Protein AF-A0A482RLY5-F1 (afdb_monomer)

Foldseek 3Di:
DDPDPDDPPDPDDDAAAEDEPDPDDPPDDADCCAQDDPDPPPDRPRVRYDVNVVDDDPHYYDYDYNVVVVVVVVLVVVCVVVVVPDPPHDDDDDDDDPDDPPDDPVVCVVVVVDDDDDDDDDDDDLADDDDVPPPPPPDPDDDDDDDADAFADDPDVVPRPCVPRHVVSVVVVVVVVVVVNPDPVSVVHDPDPPPPDPPPDPDDDD

Solvent-accessible surface area (backbone atoms only — not comparable to full-atom values): 14126 Å² total; per-residue (Å²): 134,86,80,75,87,69,76,84,81,53,97,62,85,74,74,62,47,81,45,65,73,59,96,67,74,69,97,58,78,80,34,50,46,53,28,53,65,101,55,97,75,84,58,61,83,30,80,46,29,64,38,55,71,78,58,86,72,94,40,55,74,45,78,45,58,65,72,64,34,51,56,54,49,51,47,52,48,55,34,55,74,41,71,76,73,55,83,89,67,78,82,87,86,83,92,77,86,89,73,62,97,81,70,43,72,71,58,31,52,72,70,65,75,54,76,85,90,80,85,84,86,86,84,86,72,95,61,89,72,80,57,92,90,54,76,98,71,82,71,88,68,86,83,85,87,84,86,68,54,78,66,52,79,51,90,51,78,94,66,35,72,27,60,79,68,6,48,48,51,45,52,51,50,50,52,52,51,52,55,49,72,73,30,76,86,42,69,80,76,50,94,67,78,75,73,75,73,76,79,78,77,80,77,85,73,136

Radius of gyration: 27.08 Å; Cα contacts (8 Å, |Δi|>4): 139; chains: 1; bounding box: 62×64×67 Å

Secondary structure (DSSP, 8-state):
-------S--SSPP--EEE---S---SS--BSS-SS-S-TT---S-TTB--GGG---SS-EEE--HHHHHHHHHHHHHHHHTTTTSSS------------TT--HHHHHHTT-S-----------SS-PPPTTS-TTS--PPPPPP--------SSGGG---IIIIIHHHHHHHHHHHHHHTSHHHHTT-SS--------------

pLDDT: mean 78.62, std 18.05, range [26.09, 97.31]

Structure (mmCIF, N/CA/C/O backbone):
data_AF-A0A482RLY5-F1
#
_entry.id   AF-A0A482RLY5-F1
#
loop_
_atom_site.group_PDB
_atom_site.id
_atom_site.type_symbol
_atom_site.label_atom_id
_atom_site.label_alt_id
_atom_site.label_comp_id
_atom_site.label_asym_id
_atom_site.label_entity_id
_atom_site.label_seq_id
_atom_site.pdbx_PDB_ins_code
_atom_site.Cartn_x
_atom_site.Cartn_y
_atom_site.Cartn_z
_atom_site.occupancy
_atom_site.B_iso_or_equiv
_atom_site.auth_seq_id
_atom_site.auth_comp_id
_atom_site.auth_asym_id
_atom_site.auth_atom_id
_atom_site.pdbx_PDB_model_num
ATOM 1 N N . MET A 1 1 ? 29.728 -13.132 -3.552 1.00 30.91 1 MET A N 1
ATOM 2 C CA . MET A 1 1 ? 29.461 -12.568 -4.892 1.00 30.91 1 MET A CA 1
ATOM 3 C C . MET A 1 1 ? 29.057 -11.120 -4.701 1.00 30.91 1 MET A C 1
ATOM 5 O O . MET A 1 1 ? 28.006 -10.869 -4.131 1.00 30.91 1 MET A O 1
ATOM 9 N N . ASN A 1 2 ? 29.936 -10.186 -5.065 1.00 26.09 2 ASN A N 1
ATOM 10 C CA . ASN A 1 2 ? 29.657 -8.755 -4.981 1.00 26.09 2 ASN A CA 1
ATOM 11 C C . ASN A 1 2 ? 28.734 -8.385 -6.142 1.00 26.09 2 ASN A C 1
ATOM 13 O O . ASN A 1 2 ? 29.181 -8.331 -7.285 1.00 26.09 2 ASN A O 1
ATOM 17 N N . VAL A 1 3 ? 27.452 -8.164 -5.857 1.00 37.38 3 VAL A N 1
ATOM 18 C CA . VAL A 1 3 ? 26.569 -7.467 -6.793 1.00 37.38 3 VAL A CA 1
ATOM 19 C C . VAL A 1 3 ? 27.042 -6.018 -6.784 1.00 37.38 3 VAL A C 1
ATOM 21 O O . VAL A 1 3 ? 26.891 -5.319 -5.784 1.00 37.38 3 VAL A O 1
ATOM 24 N N . GLY A 1 4 ? 27.745 -5.624 -7.847 1.00 36.38 4 GLY A N 1
ATOM 25 C CA . GLY A 1 4 ? 28.324 -4.296 -7.982 1.00 36.38 4 GLY A CA 1
ATOM 26 C C . GLY A 1 4 ? 27.264 -3.222 -7.767 1.00 36.38 4 GLY A C 1
ATOM 27 O O . GLY A 1 4 ? 26.204 -3.251 -8.392 1.00 36.38 4 GLY A O 1
ATOM 28 N N . GLN A 1 5 ? 27.561 -2.272 -6.882 1.00 38.72 5 GLN A N 1
ATOM 29 C CA . GLN A 1 5 ? 26.874 -0.988 -6.846 1.00 38.72 5 GLN A CA 1
ATOM 30 C C . GLN A 1 5 ? 27.255 -0.230 -8.120 1.00 38.72 5 GLN A C 1
ATOM 32 O O . GLN A 1 5 ? 28.170 0.588 -8.126 1.00 38.72 5 GLN A O 1
ATOM 37 N N . ASN A 1 6 ? 26.600 -0.567 -9.227 1.00 42.28 6 ASN A N 1
ATOM 38 C CA . ASN A 1 6 ? 26.700 0.221 -10.439 1.00 42.28 6 ASN A CA 1
ATOM 39 C C . ASN A 1 6 ? 25.918 1.511 -10.201 1.00 42.28 6 ASN A C 1
ATOM 41 O O . ASN A 1 6 ? 24.718 1.482 -9.924 1.00 42.28 6 ASN A O 1
ATOM 45 N N . ASP A 1 7 ? 26.626 2.635 -10.276 1.00 44.75 7 ASP A N 1
ATOM 46 C CA . ASP A 1 7 ? 26.023 3.956 -10.346 1.00 44.75 7 ASP A CA 1
ATOM 47 C C . ASP A 1 7 ? 25.024 3.965 -11.514 1.00 44.75 7 ASP A C 1
ATOM 49 O O . ASP A 1 7 ? 25.395 3.768 -12.671 1.00 44.75 7 ASP A O 1
ATOM 53 N N . LEU A 1 8 ? 23.738 4.148 -11.206 1.00 59.28 8 LEU A N 1
ATOM 54 C CA . LEU A 1 8 ? 22.659 4.190 -12.200 1.00 59.28 8 LEU A CA 1
ATOM 55 C C . LEU A 1 8 ? 22.684 5.484 -13.034 1.00 59.28 8 LEU A C 1
ATOM 57 O O . LEU A 1 8 ? 21.813 5.693 -13.877 1.00 59.28 8 LEU A O 1
ATOM 61 N N . ARG A 1 9 ? 23.689 6.348 -12.840 1.00 59.34 9 ARG A N 1
ATOM 62 C CA . ARG A 1 9 ? 24.021 7.469 -13.729 1.00 59.34 9 ARG A CA 1
ATOM 63 C C . ARG A 1 9 ? 24.697 6.964 -15.010 1.00 59.34 9 ARG A C 1
ATOM 65 O O . ARG A 1 9 ? 25.848 7.285 -15.300 1.00 59.34 9 ARG A O 1
ATOM 72 N N . ALA A 1 10 ? 23.976 6.166 -15.791 1.00 60.41 10 ALA A N 1
ATOM 73 C CA . ALA A 1 10 ? 24.374 5.845 -17.156 1.00 60.41 10 ALA A CA 1
ATOM 74 C C . ALA A 1 10 ? 24.169 7.069 -18.070 1.00 60.41 10 ALA A C 1
ATOM 76 O O . ALA A 1 10 ? 23.347 7.943 -17.790 1.00 60.41 10 ALA A O 1
ATOM 77 N N . ARG A 1 11 ? 24.919 7.140 -19.178 1.00 59.22 11 ARG A N 1
ATOM 78 C CA . ARG A 1 11 ? 24.689 8.148 -20.235 1.00 59.22 11 ARG A CA 1
ATOM 79 C C . ARG A 1 11 ? 23.363 7.925 -20.971 1.00 59.22 11 ARG A C 1
ATOM 81 O O . ARG A 1 11 ? 22.850 8.859 -21.580 1.00 59.22 11 ARG A O 1
ATOM 88 N N . ASP A 1 12 ? 22.824 6.714 -20.870 1.00 69.38 12 ASP A N 1
ATOM 89 C CA . ASP A 1 12 ? 21.599 6.275 -21.522 1.00 69.38 12 ASP A CA 1
ATOM 90 C C . ASP A 1 12 ? 20.409 6.301 -20.555 1.00 69.38 12 ASP A C 1
ATOM 92 O O . ASP A 1 12 ? 20.552 6.128 -19.342 1.00 69.38 12 ASP A O 1
ATOM 96 N N . LEU A 1 13 ? 19.211 6.520 -21.100 1.00 70.94 13 LEU A N 1
ATOM 97 C CA . LEU A 1 13 ? 17.965 6.518 -20.334 1.00 70.94 13 LEU A CA 1
ATOM 98 C C . LEU A 1 13 ? 17.616 5.091 -19.884 1.00 70.94 13 LEU A C 1
ATOM 100 O O . LEU A 1 13 ? 17.487 4.183 -20.705 1.00 70.94 13 LEU A O 1
ATOM 104 N N . LEU A 1 14 ? 17.402 4.904 -18.580 1.00 78.88 14 LEU A N 1
ATOM 105 C CA . LEU A 1 14 ? 16.856 3.662 -18.027 1.00 78.88 14 LEU A CA 1
ATOM 106 C C . LEU A 1 14 ? 15.393 3.493 -18.461 1.00 78.88 14 LEU A C 1
ATOM 108 O O . LEU A 1 14 ? 14.547 4.319 -18.123 1.00 78.88 14 LEU A O 1
ATOM 112 N N . ALA A 1 15 ? 15.099 2.410 -19.186 1.00 78.50 15 ALA A N 1
ATOM 113 C CA . ALA A 1 15 ? 13.754 2.125 -19.689 1.00 78.50 15 ALA A CA 1
ATOM 114 C C . ALA A 1 15 ? 12.822 1.523 -18.623 1.00 78.50 15 ALA A C 1
ATOM 116 O O . ALA A 1 15 ? 11.632 1.819 -18.628 1.00 78.50 15 ALA A O 1
ATOM 117 N N . ALA A 1 16 ? 13.343 0.679 -17.725 1.00 81.38 16 ALA A N 1
ATOM 118 C CA . ALA A 1 16 ? 12.584 0.018 -16.663 1.00 81.38 16 ALA A CA 1
ATOM 119 C C . ALA A 1 16 ? 13.512 -0.581 -15.591 1.00 81.38 16 ALA A C 1
ATOM 121 O O . ALA A 1 16 ? 14.707 -0.765 -15.833 1.00 81.38 16 ALA A O 1
ATOM 122 N N . SER A 1 17 ? 12.953 -0.939 -14.430 1.00 83.81 17 SER A N 1
ATOM 123 C CA . SER A 1 17 ? 13.653 -1.700 -13.387 1.00 83.81 17 SER A CA 1
ATOM 124 C C . SER A 1 17 ? 12.867 -2.946 -12.981 1.00 83.81 17 SER A C 1
ATOM 126 O O . SER A 1 17 ? 11.662 -2.888 -12.731 1.00 83.81 17 SER A O 1
ATOM 128 N N . LEU A 1 18 ? 13.573 -4.074 -12.898 1.00 82.25 18 LEU A N 1
ATOM 129 C CA . LEU A 1 18 ? 13.050 -5.337 -12.396 1.00 82.25 18 LEU A CA 1
ATOM 130 C C . LEU A 1 18 ? 13.610 -5.595 -10.999 1.00 82.25 18 LEU A C 1
ATOM 132 O O . LEU A 1 18 ? 14.828 -5.661 -10.829 1.00 82.25 18 LEU A O 1
ATOM 136 N N . VAL A 1 19 ? 12.735 -5.769 -10.012 1.00 83.12 19 VAL A N 1
ATOM 137 C CA . VAL A 1 19 ? 13.140 -6.097 -8.644 1.00 83.12 19 VAL A CA 1
ATOM 138 C C . VAL A 1 19 ? 12.788 -7.545 -8.357 1.00 83.12 19 VAL A C 1
ATOM 140 O O . VAL A 1 19 ? 11.625 -7.938 -8.369 1.00 83.12 19 VAL A O 1
ATOM 143 N N . LEU A 1 20 ? 13.819 -8.345 -8.106 1.00 79.69 20 LEU A N 1
ATOM 144 C CA . LEU A 1 20 ? 13.665 -9.744 -7.742 1.00 79.69 20 LEU A CA 1
ATOM 145 C C . LEU A 1 20 ? 13.672 -9.853 -6.214 1.00 79.69 20 LEU A C 1
ATOM 147 O O . LEU A 1 20 ? 14.676 -9.481 -5.596 1.00 79.69 20 LEU A O 1
ATOM 151 N N . PRO A 1 21 ? 12.595 -10.358 -5.587 1.00 70.06 21 PRO A N 1
ATOM 152 C CA . PRO A 1 21 ? 12.579 -10.671 -4.169 1.00 70.06 21 PRO A CA 1
ATOM 153 C C . PRO A 1 21 ? 13.445 -11.916 -3.948 1.00 70.06 21 PRO A C 1
ATOM 155 O O . PRO A 1 21 ? 12.964 -13.041 -3.856 1.00 70.06 21 PRO A O 1
ATOM 158 N N . LEU A 1 22 ? 14.763 -11.729 -3.922 1.00 61.81 22 LEU A N 1
ATOM 159 C CA . LEU A 1 22 ? 15.680 -12.782 -3.512 1.00 61.81 22 LEU A CA 1
ATOM 160 C C . LEU A 1 22 ? 15.411 -13.108 -2.038 1.00 61.81 22 LEU A C 1
ATOM 162 O O . LEU A 1 22 ? 15.153 -12.216 -1.233 1.00 61.81 22 LEU A O 1
ATOM 166 N N . LEU A 1 23 ? 15.534 -14.386 -1.668 1.00 55.81 23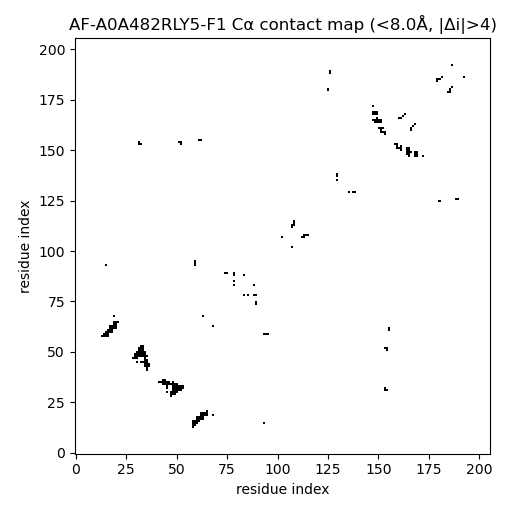 LEU A N 1
ATOM 167 C CA . LEU A 1 23 ? 15.364 -14.900 -0.294 1.00 55.81 23 LEU A CA 1
ATOM 168 C C . LEU A 1 23 ? 16.328 -14.278 0.742 1.00 55.81 23 LEU A C 1
ATOM 170 O O . LEU A 1 23 ? 16.294 -14.626 1.920 1.00 55.81 23 LEU A O 1
ATOM 174 N N . LEU A 1 24 ? 17.206 -13.375 0.313 1.00 55.62 24 LEU A N 1
ATOM 175 C CA . LEU A 1 24 ? 18.145 -12.652 1.149 1.00 55.62 24 LEU A CA 1
ATOM 176 C C . LEU A 1 24 ? 17.508 -11.325 1.558 1.00 55.62 24 LEU A C 1
ATOM 178 O O . LEU A 1 24 ? 17.500 -10.359 0.796 1.00 55.62 24 LEU A O 1
ATOM 182 N N . GLN A 1 25 ? 16.986 -11.276 2.783 1.00 64.69 25 GLN A N 1
ATOM 183 C CA . GLN A 1 25 ? 16.665 -10.001 3.414 1.00 64.69 25 GLN A CA 1
ATOM 184 C C . GLN A 1 25 ? 17.952 -9.166 3.528 1.00 64.69 25 GLN A C 1
ATOM 186 O O . GLN A 1 25 ? 19.016 -9.723 3.823 1.00 64.69 25 GLN A O 1
ATOM 191 N N . PRO A 1 26 ? 17.892 -7.845 3.285 1.00 66.38 26 PRO A N 1
ATOM 192 C CA . PRO A 1 26 ? 19.054 -6.989 3.467 1.00 66.38 26 PRO A CA 1
ATOM 193 C C . PRO A 1 26 ? 19.576 -7.120 4.905 1.00 66.38 26 PRO A C 1
ATOM 195 O O . PRO A 1 26 ? 18.804 -7.189 5.859 1.00 66.38 26 PRO A O 1
ATOM 198 N N . SER A 1 27 ? 20.902 -7.165 5.062 1.00 65.06 27 SER A N 1
ATOM 199 C CA . SER A 1 27 ? 21.566 -7.317 6.368 1.00 65.06 27 SER A CA 1
ATOM 200 C C . SER A 1 27 ? 21.321 -6.137 7.313 1.00 65.06 27 SER A C 1
ATOM 202 O O . SER A 1 27 ? 21.547 -6.240 8.516 1.00 65.06 27 SER A O 1
ATOM 204 N N . THR A 1 28 ? 20.853 -5.015 6.768 1.00 72.94 28 THR A N 1
ATOM 205 C CA . THR A 1 28 ? 20.384 -3.843 7.495 1.00 72.94 28 THR A CA 1
ATOM 206 C C . THR A 1 28 ? 18.893 -3.664 7.221 1.00 72.94 28 THR A C 1
ATOM 208 O O . THR A 1 28 ? 18.431 -3.872 6.098 1.00 72.94 28 THR A O 1
ATOM 211 N N . GLY A 1 29 ? 18.118 -3.311 8.251 1.00 80.81 29 GLY A N 1
ATOM 212 C CA . GLY A 1 29 ? 16.689 -3.040 8.088 1.00 80.81 29 GLY A CA 1
ATOM 213 C C . GLY A 1 29 ? 16.442 -2.011 6.979 1.00 80.81 29 GLY A C 1
ATOM 214 O O . GLY A 1 29 ? 17.212 -1.061 6.818 1.00 80.81 29 GLY A O 1
ATOM 215 N N . PHE A 1 30 ? 15.374 -2.208 6.209 1.00 87.38 30 PHE A N 1
ATOM 216 C CA . PHE A 1 30 ? 15.015 -1.365 5.073 1.00 87.38 30 PHE A CA 1
ATOM 217 C C . PHE A 1 30 ? 13.538 -0.987 5.145 1.00 87.38 30 PHE A C 1
ATOM 219 O O . PHE A 1 30 ? 12.682 -1.860 5.279 1.00 87.38 30 PHE A O 1
ATOM 226 N N . SER A 1 31 ? 13.245 0.305 5.004 1.00 90.12 31 SER A N 1
ATOM 227 C CA . SER A 1 31 ? 11.889 0.809 4.812 1.00 90.12 31 SER A CA 1
ATOM 228 C C . SER A 1 31 ? 11.850 1.734 3.595 1.00 90.12 31 SER A C 1
ATOM 230 O O . SER A 1 31 ? 12.612 2.703 3.562 1.00 90.12 31 SER A O 1
ATOM 232 N N . PRO A 1 32 ? 10.944 1.507 2.622 1.00 91.56 32 PRO A N 1
ATOM 233 C CA . PRO A 1 32 ? 10.762 2.432 1.508 1.00 91.56 32 PRO A CA 1
ATOM 234 C C . PRO A 1 32 ?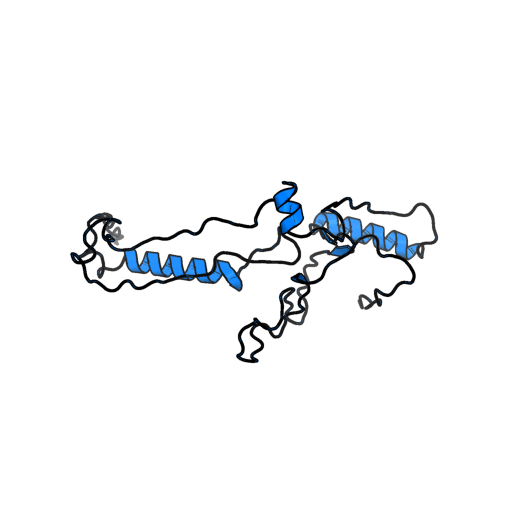 10.075 3.737 1.939 1.00 91.56 32 PRO A C 1
ATOM 236 O O . PRO A 1 32 ? 10.117 4.707 1.193 1.00 91.56 32 PRO A O 1
ATOM 239 N N . ASP A 1 33 ? 9.449 3.773 3.117 1.00 90.75 33 ASP A N 1
ATOM 240 C CA . ASP A 1 33 ? 8.783 4.965 3.651 1.00 90.75 33 ASP A CA 1
ATOM 241 C C . ASP A 1 33 ? 9.780 6.031 4.149 1.00 90.75 33 ASP A C 1
ATOM 243 O O . ASP A 1 33 ? 10.984 5.766 4.282 1.00 90.75 33 ASP A O 1
ATOM 247 N N . ALA A 1 34 ? 9.278 7.229 4.435 1.00 88.81 34 ALA A N 1
ATOM 248 C CA . ALA A 1 34 ? 10.042 8.340 4.988 1.00 88.81 34 ALA A CA 1
ATOM 249 C C . ALA A 1 34 ? 10.631 8.001 6.366 1.00 88.81 34 ALA A C 1
ATOM 251 O O . ALA A 1 34 ? 10.070 7.214 7.135 1.00 88.81 34 ALA A O 1
ATOM 252 N N . SER A 1 35 ? 11.781 8.604 6.689 1.00 85.00 35 SER A N 1
ATOM 253 C CA . SER A 1 35 ? 12.445 8.362 7.975 1.00 85.00 35 SER A CA 1
ATOM 254 C C . SER A 1 35 ? 11.781 9.073 9.154 1.00 85.00 35 SER A C 1
ATOM 256 O O . SER A 1 35 ? 11.809 8.586 10.285 1.00 85.00 35 SER A O 1
ATOM 258 N N . ASN A 1 36 ? 11.176 10.225 8.877 1.00 80.19 36 ASN A N 1
ATOM 259 C CA . ASN A 1 36 ? 10.534 11.075 9.865 1.00 80.19 36 ASN A CA 1
ATOM 260 C C . ASN A 1 36 ? 9.073 11.260 9.474 1.00 80.19 36 ASN A C 1
ATOM 262 O O . ASN A 1 36 ? 8.754 11.427 8.295 1.00 80.19 36 ASN A O 1
ATOM 266 N N . LEU A 1 37 ? 8.200 11.274 10.475 1.00 71.44 37 LEU A N 1
ATOM 267 C CA . LEU A 1 37 ? 6.849 11.779 10.302 1.00 71.44 37 LEU A CA 1
ATOM 268 C C . LEU A 1 37 ? 6.881 13.314 10.376 1.00 71.44 37 LEU A C 1
ATOM 270 O O . LEU A 1 37 ? 7.807 13.888 10.951 1.00 71.44 37 LEU A O 1
ATOM 274 N N . PRO A 1 38 ? 5.880 14.008 9.815 1.00 67.50 38 PRO A N 1
ATOM 275 C CA . PRO A 1 38 ? 5.701 15.442 10.011 1.00 67.50 38 PRO A CA 1
ATOM 276 C C . PRO A 1 38 ? 5.117 15.731 11.407 1.00 67.50 38 PRO A C 1
ATOM 278 O O . PRO A 1 38 ? 4.126 16.445 11.546 1.00 67.50 38 PRO A O 1
ATOM 281 N N . ASP A 1 39 ? 5.696 15.147 12.455 1.00 70.94 39 ASP A N 1
ATOM 282 C CA . ASP A 1 39 ? 5.456 15.536 13.834 1.00 70.94 39 ASP A CA 1
ATOM 283 C C . ASP A 1 39 ? 6.645 16.401 14.267 1.00 70.94 39 ASP A C 1
ATOM 285 O O . ASP A 1 39 ? 7.802 16.031 14.103 1.00 70.94 39 ASP A O 1
ATOM 289 N N . ASN A 1 40 ? 6.399 17.610 14.774 1.00 69.44 40 ASN A N 1
ATOM 290 C CA . ASN A 1 40 ? 7.450 18.590 15.105 1.00 69.44 40 ASN A CA 1
ATOM 291 C C . ASN A 1 40 ? 8.362 18.160 16.287 1.00 69.44 40 ASN A C 1
ATOM 293 O O . ASN A 1 40 ? 8.916 19.005 16.985 1.00 69.44 40 ASN A O 1
ATOM 297 N N . SER A 1 41 ? 8.482 16.858 16.553 1.00 77.94 41 SER A N 1
ATOM 298 C CA . SER A 1 41 ? 9.248 16.240 17.632 1.00 77.94 41 SER A CA 1
ATOM 299 C C . SER A 1 41 ? 10.741 16.114 17.316 1.00 77.94 41 SER A C 1
ATOM 301 O O . SER A 1 41 ? 11.540 15.925 18.231 1.00 77.94 41 SER A O 1
ATOM 303 N N . GLY A 1 42 ? 11.129 16.201 16.036 1.00 75.19 42 GLY A N 1
ATOM 304 C CA . GLY A 1 42 ? 12.511 15.990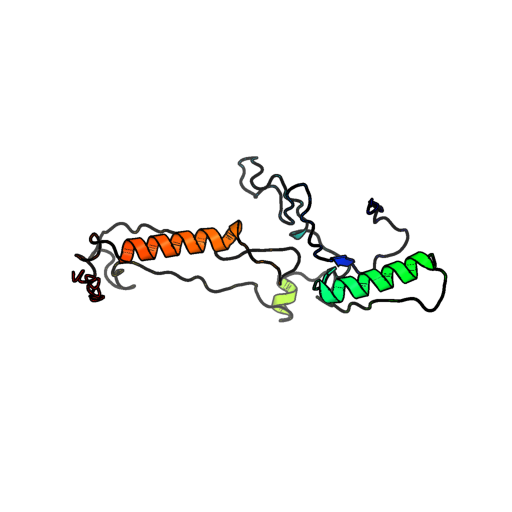 15.588 1.00 75.19 42 GLY A CA 1
ATOM 305 C C . GLY A 1 42 ? 13.008 14.547 15.752 1.00 75.19 42 GLY A C 1
ATOM 306 O O . GLY A 1 42 ? 14.188 14.284 15.520 1.00 75.19 42 GLY A O 1
ATOM 307 N N . ALA A 1 43 ? 12.135 13.615 16.151 1.00 82.00 43 ALA A N 1
ATOM 308 C CA . ALA A 1 43 ? 12.467 12.212 16.341 1.00 82.00 43 ALA A CA 1
ATOM 309 C C . ALA A 1 43 ? 12.360 11.430 15.023 1.00 82.00 43 ALA A C 1
ATOM 311 O O . ALA A 1 43 ? 11.389 11.551 14.276 1.00 82.00 43 ALA A O 1
ATOM 312 N N . ALA A 1 44 ? 13.344 10.567 14.765 1.00 84.94 44 ALA A N 1
ATOM 313 C CA . ALA A 1 44 ? 13.287 9.628 13.653 1.00 84.94 44 ALA A CA 1
ATOM 314 C C . ALA A 1 44 ? 12.480 8.385 14.045 1.00 84.94 44 ALA A C 1
ATOM 316 O O . ALA A 1 44 ? 13.039 7.400 14.526 1.00 84.94 44 ALA A O 1
ATOM 317 N N . TRP A 1 45 ? 11.162 8.432 13.836 1.00 87.31 45 TRP A N 1
ATOM 318 C CA . TRP A 1 45 ? 10.259 7.294 14.069 1.00 87.31 45 TRP A CA 1
ATOM 319 C C . TRP A 1 45 ? 10.587 6.080 13.194 1.00 87.31 45 TRP A C 1
ATOM 321 O O . TRP A 1 45 ? 10.317 4.944 13.582 1.00 87.31 45 TRP A O 1
ATOM 331 N N . ASN A 1 46 ? 11.202 6.311 12.034 1.00 90.06 46 ASN A N 1
ATOM 332 C CA . ASN A 1 46 ? 11.638 5.278 11.109 1.00 90.06 46 ASN A CA 1
ATOM 333 C C . ASN A 1 46 ? 13.109 5.499 10.701 1.00 90.06 46 ASN A C 1
ATOM 335 O O . ASN A 1 46 ? 13.401 5.935 9.590 1.00 90.06 46 ASN A O 1
ATOM 339 N N . PRO A 1 47 ? 14.091 5.174 11.556 1.00 89.19 47 PRO A N 1
ATOM 340 C CA . PRO A 1 47 ? 15.502 5.456 11.266 1.00 89.19 47 PRO A CA 1
ATOM 341 C C . PRO A 1 47 ? 16.034 4.709 10.026 1.00 89.19 47 PRO A C 1
ATOM 343 O O . PRO A 1 47 ? 17.038 5.105 9.435 1.00 89.19 47 PRO A O 1
ATOM 346 N N . VAL A 1 48 ? 15.358 3.637 9.600 1.00 90.88 48 VAL A N 1
ATOM 347 C CA . VAL A 1 48 ? 15.683 2.865 8.388 1.00 90.88 48 VAL A CA 1
ATOM 348 C C . VAL A 1 48 ? 14.894 3.306 7.149 1.00 90.88 48 VAL A C 1
ATOM 350 O O . VAL A 1 48 ? 15.028 2.686 6.091 1.00 90.88 48 VAL A O 1
ATOM 353 N N . GLY A 1 49 ? 14.101 4.376 7.257 1.00 90.50 49 GLY A N 1
ATOM 354 C CA . GLY A 1 49 ? 13.376 4.980 6.144 1.00 90.50 49 GLY A CA 1
ATOM 355 C C . GLY A 1 49 ? 14.310 5.480 5.043 1.00 90.50 49 GLY A C 1
ATOM 356 O O . GLY A 1 49 ? 15.468 5.833 5.296 1.00 90.50 49 GLY A O 1
ATOM 357 N N . ARG A 1 50 ? 13.821 5.454 3.806 1.00 89.62 50 ARG A N 1
ATOM 358 C CA . ARG A 1 50 ? 14.545 5.874 2.595 1.00 89.62 50 ARG A CA 1
ATOM 359 C C . ARG A 1 50 ? 13.740 6.818 1.711 1.00 89.62 50 ARG A C 1
ATOM 361 O O . ARG A 1 50 ? 14.277 7.268 0.706 1.00 89.62 50 ARG A O 1
ATOM 368 N N . ASP A 1 51 ? 12.490 7.094 2.079 1.00 91.06 51 ASP A N 1
ATOM 369 C CA . ASP A 1 51 ? 11.591 8.004 1.364 1.00 91.06 51 ASP A CA 1
ATOM 370 C C . ASP A 1 51 ? 11.448 7.682 -0.137 1.00 91.06 51 ASP A C 1
ATOM 372 O O . ASP A 1 51 ? 11.281 8.550 -0.981 1.00 91.06 51 ASP A O 1
ATOM 376 N N . LEU A 1 52 ? 11.521 6.399 -0.495 1.00 91.69 52 LEU A N 1
ATOM 377 C CA . LEU A 1 52 ? 11.377 5.940 -1.878 1.00 91.69 52 LEU A CA 1
ATOM 378 C C . LEU A 1 52 ? 9.929 6.038 -2.367 1.00 91.69 52 LEU A C 1
ATOM 380 O O . LEU A 1 52 ? 9.694 6.156 -3.565 1.00 91.69 52 LEU A O 1
ATOM 384 N N . LEU A 1 53 ? 8.952 5.999 -1.454 1.00 91.06 53 LEU A N 1
ATOM 385 C CA . LEU A 1 53 ? 7.530 6.110 -1.797 1.00 91.06 53 LEU A CA 1
ATOM 386 C C . LEU A 1 53 ? 7.119 7.517 -2.258 1.00 91.06 53 LEU A C 1
ATOM 388 O O . LEU A 1 53 ? 6.095 7.651 -2.925 1.00 91.06 53 LEU A O 1
ATOM 392 N N . SER A 1 54 ? 7.882 8.555 -1.905 1.00 89.00 54 SER A N 1
ATOM 393 C CA . SER A 1 54 ? 7.591 9.944 -2.287 1.00 89.00 54 SER A CA 1
ATOM 394 C C . SER A 1 54 ? 8.228 10.341 -3.626 1.00 89.00 54 SER A C 1
ATOM 396 O O . SER A 1 54 ? 7.893 11.382 -4.198 1.00 89.00 54 SER A O 1
ATOM 398 N N . ILE A 1 55 ? 9.135 9.510 -4.153 1.00 90.56 55 ILE A N 1
ATOM 399 C CA . ILE A 1 55 ? 9.883 9.796 -5.375 1.00 90.56 55 ILE A CA 1
ATOM 400 C C . ILE A 1 55 ? 9.011 9.542 -6.602 1.00 90.56 55 ILE A C 1
ATOM 402 O O . ILE A 1 55 ? 8.361 8.507 -6.751 1.00 90.56 55 ILE A O 1
ATOM 406 N N . ARG A 1 56 ? 9.068 10.479 -7.551 1.00 88.56 56 ARG A N 1
ATOM 407 C CA . ARG A 1 56 ? 8.491 10.294 -8.880 1.00 88.56 56 ARG A CA 1
ATOM 408 C C . ARG A 1 56 ? 9.478 9.589 -9.805 1.00 88.56 56 ARG A C 1
ATOM 410 O O . ARG A 1 56 ? 10.493 10.166 -10.196 1.00 88.56 56 ARG A O 1
ATOM 417 N N . TYR A 1 57 ? 9.136 8.376 -10.218 1.00 88.88 57 TYR A N 1
ATOM 418 C CA . TYR A 1 57 ? 9.906 7.603 -11.189 1.00 88.88 57 TYR A CA 1
ATOM 419 C C . TYR A 1 57 ? 9.402 7.857 -12.613 1.00 88.88 57 TYR A C 1
ATOM 421 O O . TYR A 1 57 ? 8.199 7.926 -12.848 1.00 88.88 57 TYR A O 1
ATOM 429 N N . ARG A 1 58 ? 10.331 7.991 -13.568 1.00 86.94 58 ARG A N 1
ATOM 430 C CA . ARG A 1 58 ? 10.035 8.159 -15.008 1.00 86.94 58 ARG A CA 1
ATOM 431 C C . ARG A 1 58 ? 10.113 6.850 -15.798 1.00 86.94 58 ARG A C 1
ATOM 433 O O . ARG A 1 58 ? 10.106 6.861 -17.022 1.00 86.94 58 ARG A O 1
ATOM 440 N N . PHE A 1 59 ? 10.228 5.735 -15.090 1.00 88.44 59 PHE A N 1
ATOM 441 C CA . PHE A 1 59 ? 10.296 4.392 -15.644 1.00 88.44 59 PHE A CA 1
ATOM 442 C C . PHE A 1 59 ? 9.489 3.445 -14.748 1.00 88.44 59 PHE A C 1
ATOM 444 O O . PHE A 1 59 ? 9.413 3.672 -13.535 1.00 88.44 59 PHE A O 1
ATOM 451 N N . PRO A 1 60 ? 8.880 2.390 -15.311 1.00 90.31 60 PRO A N 1
ATOM 452 C CA . PRO A 1 60 ? 8.176 1.395 -14.524 1.00 90.31 60 PRO A CA 1
ATOM 453 C C . PRO A 1 60 ? 9.150 0.566 -13.685 1.00 90.31 60 PRO A C 1
ATOM 455 O O . PRO A 1 60 ? 10.240 0.196 -14.132 1.00 90.31 60 PRO A O 1
ATOM 458 N N . MET A 1 61 ? 8.717 0.245 -12.470 1.00 90.19 61 MET A N 1
ATOM 459 C CA . MET A 1 61 ? 9.383 -0.703 -11.586 1.00 90.19 61 MET A CA 1
ATOM 460 C C . MET A 1 61 ? 8.428 -1.853 -11.309 1.00 90.19 61 MET A C 1
ATOM 462 O O . MET A 1 61 ? 7.292 -1.623 -10.892 1.00 90.19 61 MET A O 1
ATOM 466 N N . VAL A 1 62 ? 8.884 -3.081 -11.530 1.00 89.44 62 VAL A N 1
ATOM 467 C CA . VAL A 1 62 ? 8.049 -4.276 -11.382 1.00 89.44 62 VAL A CA 1
ATOM 468 C C . VAL A 1 62 ? 8.751 -5.276 -10.481 1.00 89.44 62 VAL A C 1
ATOM 470 O O . VAL A 1 62 ? 9.941 -5.543 -10.644 1.00 89.44 62 VAL A O 1
ATOM 473 N N . THR A 1 63 ? 7.995 -5.828 -9.536 1.00 88.25 63 THR A N 1
ATOM 474 C CA . THR A 1 63 ? 8.413 -7.007 -8.779 1.00 88.25 63 THR A CA 1
ATOM 475 C C . THR A 1 63 ? 7.946 -8.261 -9.505 1.00 88.25 63 THR A C 1
ATOM 477 O O . THR A 1 63 ? 6.833 -8.285 -10.034 1.00 88.25 63 THR A O 1
ATOM 480 N N . VAL A 1 64 ? 8.792 -9.285 -9.554 1.00 86.38 64 VAL A N 1
ATOM 481 C CA . VAL A 1 64 ? 8.471 -10.573 -10.184 1.00 86.38 64 VAL A CA 1
ATOM 482 C C . VAL A 1 64 ? 8.542 -11.677 -9.148 1.00 86.38 64 VAL A C 1
ATOM 484 O O . VAL A 1 64 ? 9.352 -11.625 -8.226 1.00 86.38 64 VAL A O 1
ATOM 487 N N . GLU A 1 65 ? 7.676 -12.671 -9.294 1.00 83.06 65 GLU A N 1
ATOM 488 C CA . GLU A 1 65 ? 7.686 -13.864 -8.456 1.00 83.06 65 GLU A CA 1
ATOM 489 C C . GLU A 1 65 ? 8.997 -14.651 -8.615 1.00 83.06 65 GLU A C 1
ATOM 491 O O . GLU A 1 65 ? 9.736 -14.506 -9.591 1.00 83.06 65 GLU A O 1
ATOM 496 N N . ALA A 1 66 ? 9.342 -15.450 -7.606 1.00 77.88 66 ALA A N 1
ATOM 497 C CA . ALA A 1 66 ? 10.669 -16.057 -7.509 1.00 77.88 66 ALA A CA 1
ATOM 498 C C . ALA A 1 66 ? 10.991 -17.025 -8.666 1.00 77.88 66 ALA A C 1
ATOM 500 O O . ALA A 1 66 ? 12.146 -17.127 -9.080 1.00 77.88 66 ALA A O 1
ATOM 501 N N . ASP A 1 67 ? 9.981 -17.715 -9.193 1.00 78.88 67 ASP A N 1
ATOM 502 C CA . ASP A 1 67 ? 10.098 -18.677 -10.289 1.00 78.88 67 ASP A CA 1
ATOM 503 C C . ASP A 1 67 ? 10.409 -17.991 -11.630 1.00 78.88 67 ASP A C 1
ATOM 505 O O . ASP A 1 67 ? 11.403 -18.319 -12.280 1.00 78.88 67 ASP A O 1
ATOM 509 N N . ALA A 1 68 ? 9.632 -16.973 -12.002 1.00 84.56 68 ALA A N 1
ATOM 510 C CA . ALA A 1 68 ? 9.879 -16.159 -13.188 1.00 84.56 68 ALA A CA 1
ATOM 511 C C . ALA A 1 68 ? 11.151 -15.306 -13.036 1.00 84.56 68 ALA A C 1
ATOM 513 O O . ALA A 1 68 ? 11.854 -15.038 -14.013 1.00 84.56 68 ALA A O 1
ATOM 514 N N . GLY A 1 69 ? 11.496 -14.924 -11.805 1.00 85.50 69 GLY A N 1
ATOM 515 C CA . GLY A 1 69 ? 12.711 -14.180 -11.499 1.00 85.50 69 GLY A CA 1
ATOM 516 C C . GLY A 1 69 ? 13.997 -14.923 -11.858 1.00 85.50 69 GLY A C 1
ATOM 517 O O . GLY A 1 69 ? 14.937 -14.304 -12.358 1.00 85.50 69 GLY A O 1
ATOM 518 N N . ALA A 1 70 ? 14.037 -16.243 -11.654 1.00 85.38 70 ALA A N 1
ATOM 519 C CA . ALA A 1 70 ? 15.204 -17.062 -11.978 1.00 85.38 70 ALA A CA 1
ATOM 520 C C . ALA A 1 70 ? 15.462 -17.143 -13.495 1.00 85.38 70 ALA A C 1
ATOM 522 O O . ALA A 1 70 ? 16.605 -16.984 -13.926 1.00 85.38 70 ALA A O 1
ATOM 523 N N . ASP A 1 71 ? 14.411 -17.326 -14.303 1.00 88.88 71 ASP A N 1
ATOM 524 C CA . ASP A 1 71 ? 14.515 -17.342 -15.772 1.00 88.88 71 ASP A CA 1
ATOM 525 C C . ASP A 1 71 ? 14.971 -15.978 -16.313 1.00 88.88 71 ASP A C 1
ATOM 527 O O . ASP A 1 71 ? 15.912 -15.896 -17.105 1.00 88.88 71 ASP A O 1
ATOM 531 N N . LEU A 1 72 ? 14.374 -14.886 -15.819 1.00 89.81 72 LEU A N 1
ATOM 532 C CA . LEU A 1 72 ? 14.756 -13.526 -16.212 1.00 89.81 72 LEU A CA 1
ATOM 533 C C . LEU A 1 72 ? 16.211 -13.211 -15.852 1.00 89.81 72 LEU A C 1
ATOM 535 O O . LEU A 1 72 ? 16.928 -12.604 -16.651 1.00 89.81 72 LEU A O 1
ATOM 539 N N . LEU A 1 73 ? 16.665 -13.653 -14.678 1.00 89.19 73 LEU A N 1
ATOM 540 C CA . LEU A 1 73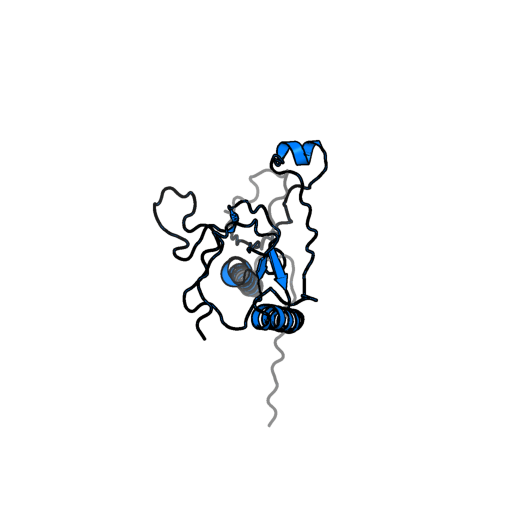 ? 18.049 -13.480 -14.255 1.00 89.19 73 LEU A CA 1
ATOM 541 C C . LEU A 1 73 ? 19.015 -14.305 -15.119 1.00 89.19 73 LEU A C 1
ATOM 543 O O . LEU A 1 73 ? 20.064 -13.789 -15.504 1.00 89.19 73 LEU A O 1
ATOM 547 N N . SER A 1 74 ? 18.656 -15.543 -15.480 1.00 89.69 74 SER A N 1
ATOM 548 C CA . SER A 1 74 ? 19.453 -16.381 -16.390 1.00 89.69 74 SER A CA 1
ATOM 549 C C . SER A 1 74 ? 19.652 -15.703 -17.747 1.00 89.69 74 SER A C 1
ATOM 551 O O . SER A 1 74 ? 20.783 -15.530 -18.199 1.00 89.69 74 SER A O 1
ATOM 553 N N . ARG A 1 75 ? 18.566 -15.211 -18.355 1.00 91.06 75 ARG A N 1
ATOM 554 C CA . ARG A 1 75 ? 18.608 -14.484 -19.637 1.00 91.06 75 ARG A CA 1
ATOM 555 C C . ARG A 1 75 ? 19.422 -13.192 -19.555 1.00 91.06 75 ARG A C 1
ATOM 557 O O . ARG A 1 75 ? 20.118 -12.826 -20.501 1.00 91.06 75 ARG A O 1
ATOM 564 N N . ALA A 1 76 ? 19.362 -12.492 -18.421 1.00 89.88 76 ALA A N 1
ATOM 565 C CA . ALA A 1 76 ? 20.188 -11.311 -18.187 1.00 89.88 76 ALA A CA 1
ATOM 566 C C . ALA A 1 76 ? 21.685 -11.665 -18.106 1.00 89.88 76 ALA A C 1
ATOM 568 O O . ALA A 1 76 ? 22.516 -10.930 -18.644 1.00 89.88 76 ALA A O 1
ATOM 569 N N . TYR A 1 77 ? 22.034 -12.801 -17.489 1.00 91.25 77 TYR A N 1
ATOM 570 C CA . TYR A 1 77 ? 23.410 -13.301 -17.468 1.00 91.25 77 TYR A CA 1
ATOM 571 C C . TYR A 1 77 ? 23.906 -13.732 -18.851 1.00 91.25 77 TYR A C 1
ATOM 573 O O . TYR A 1 77 ? 25.070 -13.489 -19.161 1.00 91.25 77 TYR A O 1
ATOM 581 N N . GLU A 1 78 ? 23.047 -14.299 -19.699 1.00 91.69 78 GLU A N 1
ATOM 582 C CA . GLU A 1 78 ? 23.388 -14.636 -21.090 1.00 91.69 78 GLU A CA 1
ATOM 583 C C . GLU A 1 78 ? 23.754 -13.380 -21.901 1.00 91.69 78 GLU A C 1
ATOM 585 O O . GLU A 1 78 ? 24.800 -13.347 -22.555 1.00 91.69 78 GLU A O 1
ATOM 590 N N . ASN A 1 79 ? 22.977 -12.298 -21.771 1.00 91.50 79 ASN A N 1
ATOM 591 C CA . ASN A 1 79 ? 23.321 -11.005 -22.376 1.00 91.50 79 ASN A CA 1
ATOM 592 C C . ASN A 1 79 ? 24.658 -10.451 -21.852 1.00 91.50 79 ASN A C 1
ATOM 594 O O . ASN A 1 79 ? 25.471 -9.936 -22.627 1.00 91.50 79 ASN A O 1
ATOM 598 N N . ALA A 1 80 ? 24.890 -10.554 -20.538 1.00 89.88 80 ALA A N 1
ATOM 599 C CA . ALA A 1 80 ? 26.115 -10.076 -19.904 1.00 89.88 80 ALA A CA 1
ATOM 600 C C . ALA A 1 80 ? 27.347 -10.891 -20.333 1.00 89.88 80 ALA A C 1
ATOM 602 O O . ALA A 1 80 ? 28.414 -10.315 -20.546 1.00 89.88 80 ALA A O 1
ATOM 603 N N . ALA A 1 81 ? 27.203 -12.208 -20.517 1.00 89.69 81 ALA A N 1
ATOM 604 C CA . ALA A 1 81 ? 28.256 -13.078 -21.040 1.00 89.69 81 ALA A CA 1
ATOM 605 C C . ALA A 1 81 ? 28.656 -12.692 -22.474 1.00 89.69 81 ALA A C 1
ATOM 607 O O . ALA A 1 81 ? 29.833 -12.749 -22.824 1.00 89.69 81 ALA A O 1
ATOM 608 N N . GLY A 1 82 ? 27.695 -12.224 -23.278 1.00 85.88 82 GLY A N 1
ATOM 609 C CA . GLY A 1 82 ? 27.928 -11.626 -24.595 1.00 85.88 82 GLY A CA 1
ATOM 610 C C . GLY A 1 82 ? 28.375 -10.157 -24.570 1.00 85.88 82 GLY A C 1
ATOM 611 O O . GLY A 1 82 ? 28.337 -9.506 -25.617 1.00 85.88 82 GLY A O 1
ATOM 612 N N . ALA A 1 83 ? 28.736 -9.614 -23.399 1.00 86.38 83 ALA A N 1
ATOM 613 C CA . ALA A 1 83 ? 29.129 -8.220 -23.170 1.00 86.38 83 ALA A CA 1
ATOM 614 C C . ALA A 1 83 ? 28.141 -7.173 -23.723 1.00 86.38 83 ALA A C 1
ATOM 616 O O . ALA A 1 83 ? 28.544 -6.052 -24.031 1.00 86.38 83 ALA A O 1
ATOM 617 N N . PHE A 1 84 ? 26.859 -7.532 -23.868 1.00 85.00 84 PHE A N 1
ATOM 618 C CA . PHE A 1 84 ? 25.828 -6.705 -24.511 1.00 85.00 84 PHE A CA 1
ATOM 619 C C . PHE A 1 84 ? 26.157 -6.292 -25.962 1.00 85.00 84 PHE A C 1
ATOM 621 O O . PHE A 1 84 ? 25.678 -5.268 -26.445 1.00 85.00 84 PHE A O 1
ATOM 628 N N . GLN A 1 85 ? 26.991 -7.072 -26.660 1.00 86.88 85 GLN A N 1
ATOM 629 C CA . GLN A 1 85 ? 27.425 -6.793 -28.038 1.00 86.88 85 GLN A CA 1
ATOM 630 C C . GLN A 1 85 ? 27.035 -7.893 -29.034 1.00 86.88 85 GLN A C 1
ATOM 632 O O . GLN A 1 85 ? 27.058 -7.661 -30.242 1.00 86.88 85 GLN A O 1
ATOM 637 N N . SER A 1 86 ? 26.664 -9.081 -28.550 1.00 83.19 86 SER A N 1
ATOM 638 C CA . SER A 1 86 ? 26.276 -10.217 -29.390 1.00 83.19 86 SER A CA 1
ATOM 639 C C . SER A 1 86 ? 24.760 -10.280 -29.581 1.00 83.19 86 SER A C 1
ATOM 641 O O . SER A 1 86 ? 24.016 -10.288 -28.603 1.00 83.19 86 SER A O 1
ATOM 643 N N . TYR A 1 87 ? 24.304 -10.350 -30.834 1.00 86.88 87 TYR A N 1
ATOM 644 C CA . TYR A 1 87 ? 22.894 -10.542 -31.186 1.00 86.88 87 TYR A CA 1
ATOM 645 C C . TYR A 1 87 ? 22.623 -11.997 -31.604 1.00 86.88 87 TYR A C 1
ATOM 647 O O . TYR A 1 87 ? 23.476 -12.598 -32.261 1.00 86.88 87 TYR A O 1
ATOM 655 N N . PRO A 1 88 ? 21.428 -12.552 -31.308 1.00 90.00 88 PRO A N 1
ATOM 656 C CA . PRO A 1 88 ? 20.268 -11.912 -30.671 1.00 90.00 88 PRO A CA 1
ATOM 657 C C . PRO A 1 88 ? 20.409 -11.762 -29.146 1.00 90.00 88 PRO A C 1
ATOM 659 O O . PRO A 1 88 ? 21.005 -12.608 -28.491 1.00 90.00 88 PRO A O 1
ATOM 662 N N . MET A 1 89 ? 19.819 -10.698 -28.592 1.00 90.69 89 MET A N 1
ATOM 663 C CA . MET A 1 89 ? 19.772 -10.442 -27.146 1.00 90.69 89 MET A CA 1
ATOM 664 C C . MET A 1 89 ? 18.375 -10.676 -26.575 1.00 90.69 89 MET A C 1
ATOM 666 O O . MET A 1 89 ? 17.364 -10.531 -27.268 1.00 90.69 89 MET A O 1
ATOM 670 N N . HIS A 1 90 ? 18.319 -10.959 -25.277 1.00 91.56 90 HIS A N 1
ATOM 671 C CA . HIS A 1 90 ? 17.078 -10.990 -24.516 1.00 91.56 90 HIS A CA 1
ATOM 672 C C . HIS A 1 90 ? 16.676 -9.578 -24.087 1.00 91.56 90 HIS A C 1
ATOM 674 O O . HIS A 1 90 ? 17.484 -8.829 -23.543 1.00 91.56 90 HIS A O 1
ATOM 680 N N . ALA A 1 91 ? 15.417 -9.214 -24.302 1.00 90.25 91 ALA A N 1
ATOM 681 C CA . ALA A 1 91 ? 14.872 -7.930 -23.886 1.00 90.25 91 ALA A CA 1
ATOM 682 C C . ALA A 1 91 ? 13.506 -8.127 -23.231 1.00 90.25 91 ALA A C 1
ATOM 684 O O . ALA A 1 91 ? 12.776 -9.064 -23.558 1.00 90.25 91 ALA A O 1
ATOM 685 N N . VAL A 1 92 ? 13.160 -7.220 -22.320 1.00 88.88 92 VAL A N 1
ATOM 686 C CA . VAL A 1 92 ? 11.846 -7.168 -21.678 1.00 88.88 92 VAL A CA 1
ATOM 687 C C . VAL A 1 92 ? 11.181 -5.860 -22.075 1.00 88.88 92 VAL A C 1
ATOM 689 O O . VAL A 1 92 ? 11.805 -4.802 -22.027 1.00 88.88 92 VAL A O 1
ATOM 692 N N . ASN A 1 93 ? 9.909 -5.936 -22.456 1.00 89.06 93 ASN A N 1
ATOM 693 C CA . ASN A 1 93 ? 9.078 -4.766 -22.700 1.00 89.06 93 ASN A CA 1
ATOM 6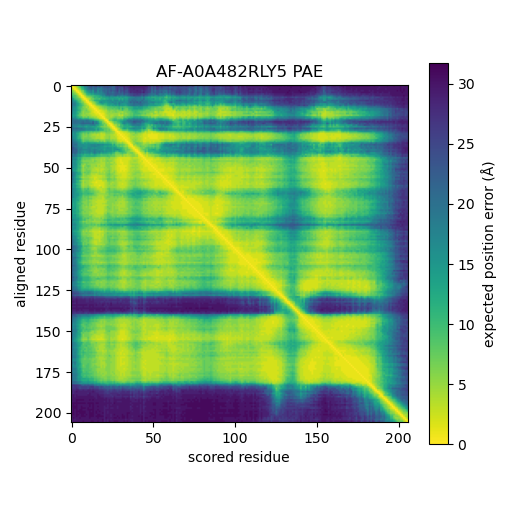94 C C . ASN A 1 93 ? 8.078 -4.611 -21.548 1.00 89.06 93 ASN A C 1
ATOM 696 O O . ASN A 1 93 ? 7.313 -5.535 -21.273 1.00 89.06 93 ASN A O 1
ATOM 700 N N . MET A 1 94 ? 8.086 -3.456 -20.880 1.00 88.38 94 MET A N 1
ATOM 701 C CA . MET A 1 94 ? 7.184 -3.143 -19.770 1.00 88.38 94 MET A CA 1
ATOM 702 C C . MET A 1 94 ? 6.297 -1.962 -20.153 1.00 88.38 94 MET A C 1
ATOM 704 O O . MET A 1 94 ? 6.776 -0.842 -20.310 1.00 88.38 94 MET A O 1
ATOM 708 N N . LEU A 1 95 ? 4.994 -2.208 -20.279 1.00 88.62 95 LEU A N 1
ATOM 709 C CA . LEU A 1 95 ? 4.018 -1.206 -20.701 1.00 88.62 95 LEU A CA 1
ATOM 710 C C . LEU A 1 95 ? 3.098 -0.849 -19.531 1.00 88.62 95 LEU A C 1
ATOM 712 O O . LEU A 1 95 ? 2.058 -1.470 -19.335 1.00 88.62 95 LEU A O 1
ATOM 716 N N . PHE A 1 96 ? 3.490 0.166 -18.758 1.00 88.56 96 PHE A N 1
ATOM 717 C CA . PHE A 1 96 ? 2.697 0.705 -17.648 1.00 88.56 96 PHE A CA 1
ATOM 718 C C . PHE A 1 96 ? 2.508 2.209 -17.834 1.00 88.56 96 PHE A C 1
ATOM 720 O O . PHE A 1 96 ? 3.348 3.010 -17.429 1.00 88.56 96 PHE A O 1
ATOM 727 N N . TYR A 1 97 ? 1.406 2.597 -18.473 1.00 89.50 97 TYR A N 1
ATOM 728 C CA . TYR A 1 97 ? 1.050 4.002 -18.648 1.00 89.50 97 TYR A CA 1
ATOM 729 C C . TYR A 1 97 ? 0.108 4.451 -17.529 1.00 89.50 97 TYR A C 1
ATOM 731 O O . TYR A 1 97 ? -1.002 3.941 -17.415 1.00 89.50 97 TYR A O 1
ATOM 739 N N . MET A 1 98 ? 0.554 5.417 -16.723 1.00 88.38 98 MET A N 1
ATOM 740 C CA . MET A 1 98 ? -0.201 5.968 -15.585 1.00 88.38 98 MET A CA 1
ATOM 741 C C . MET A 1 98 ? -0.563 7.451 -15.780 1.00 88.38 98 MET A C 1
ATOM 743 O O . MET A 1 98 ? -0.900 8.143 -14.824 1.00 88.38 98 MET A O 1
ATOM 747 N N . GLY A 1 99 ? -0.481 7.947 -17.017 1.00 88.38 99 GLY A N 1
ATOM 748 C CA . GLY A 1 99 ? -0.712 9.349 -17.356 1.00 88.38 99 GLY A CA 1
ATOM 749 C C . GLY A 1 99 ? 0.572 10.165 -17.561 1.00 88.38 99 GLY A C 1
ATOM 750 O O . GLY A 1 99 ? 1.681 9.637 -17.453 1.00 88.38 99 GLY A O 1
ATOM 751 N N . PRO A 1 100 ? 0.436 11.454 -17.920 1.00 90.00 100 PRO A N 1
ATOM 752 C CA . PRO A 1 100 ? 1.564 12.333 -18.209 1.00 90.00 100 PRO A CA 1
ATOM 753 C C . PRO A 1 100 ? 2.297 12.818 -16.951 1.00 90.00 100 PRO A C 1
ATOM 755 O O . PRO A 1 100 ? 1.762 12.837 -15.841 1.00 90.00 100 PRO A O 1
ATOM 758 N N . ASP A 1 101 ? 3.510 13.339 -17.150 1.00 86.38 101 ASP A N 1
ATOM 759 C CA . ASP A 1 101 ? 4.332 13.912 -16.078 1.00 86.38 101 ASP A CA 1
ATOM 760 C C . ASP A 1 101 ? 3.703 15.147 -15.398 1.00 86.38 101 ASP A C 1
ATOM 762 O O . ASP A 1 101 ? 4.086 15.534 -14.298 1.00 86.38 101 ASP A O 1
ATOM 766 N N . SER A 1 102 ? 2.709 15.788 -15.998 1.00 89.50 102 SER A N 1
ATOM 767 C CA . SER A 1 102 ? 1.999 16.920 -15.389 1.00 89.50 102 SER A CA 1
ATOM 768 C C . SER A 1 102 ? 0.740 16.518 -14.618 1.00 89.50 102 SER A C 1
ATOM 770 O O . SER A 1 102 ? 0.104 17.391 -14.031 1.00 89.50 102 SER A O 1
ATOM 772 N N . LEU A 1 103 ? 0.365 15.231 -14.612 1.00 91.06 103 LEU A N 1
ATOM 773 C CA . LEU A 1 103 ? -0.888 14.786 -14.005 1.00 91.06 103 LEU A CA 1
ATOM 774 C C . LEU A 1 103 ? -0.893 15.048 -12.494 1.00 91.06 103 LEU A C 1
ATOM 776 O O . LEU A 1 103 ? 0.027 14.654 -11.774 1.00 91.06 103 LEU A O 1
ATOM 780 N N . THR A 1 104 ? -1.955 15.695 -12.022 1.00 94.00 104 THR A N 1
ATOM 781 C CA . THR A 1 104 ? -2.225 15.946 -10.602 1.00 94.00 104 THR A CA 1
ATOM 782 C C . THR A 1 104 ? -3.518 15.251 -10.191 1.00 94.00 104 THR A C 1
ATOM 784 O O . THR A 1 104 ? -4.358 14.933 -11.030 1.00 94.00 104 THR A O 1
ATOM 787 N N . SER A 1 105 ? -3.729 15.052 -8.888 1.00 94.06 105 SER A N 1
ATOM 788 C CA . SER A 1 105 ? -4.985 14.479 -8.388 1.00 94.06 105 SER A CA 1
ATOM 789 C C . SER A 1 105 ? -6.209 15.313 -8.783 1.00 94.06 105 SER A C 1
ATOM 791 O O . SER A 1 105 ? -7.234 14.748 -9.145 1.00 94.06 105 SER A O 1
ATOM 793 N N . SER A 1 106 ? -6.106 16.646 -8.777 1.00 95.81 106 SER A N 1
ATOM 794 C CA . SER A 1 106 ? -7.213 17.540 -9.143 1.00 95.81 106 SER A CA 1
ATOM 795 C C . SER A 1 106 ? -7.622 17.419 -10.611 1.00 95.81 106 SER A C 1
ATOM 797 O O . SER A 1 106 ? -8.812 17.321 -10.907 1.00 95.81 106 SER A O 1
ATOM 799 N N . THR A 1 107 ? -6.649 17.397 -11.524 1.00 95.81 107 THR A N 1
ATOM 800 C CA . THR A 1 107 ? -6.897 17.246 -12.968 1.00 95.81 107 THR A CA 1
ATOM 801 C C . THR A 1 107 ? -7.449 15.858 -13.268 1.00 95.81 107 THR A C 1
ATOM 803 O O . THR A 1 107 ? -8.503 15.721 -13.877 1.00 95.81 107 THR A O 1
ATOM 806 N N . CYS A 1 108 ? -6.817 14.833 -12.705 1.00 95.75 108 CYS A N 1
ATOM 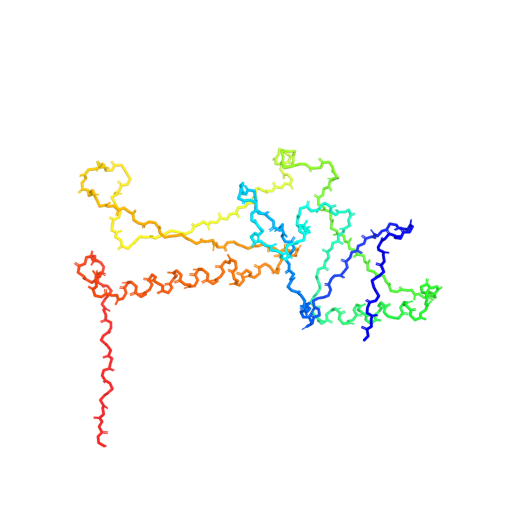807 C CA . CYS A 1 108 ? -7.202 13.443 -12.878 1.00 95.75 108 CYS A CA 1
ATOM 808 C C . CYS A 1 108 ? -8.630 13.116 -12.397 1.00 95.75 108 CYS A C 1
ATOM 810 O O . CYS A 1 108 ? -9.372 12.416 -13.089 1.00 95.75 108 CYS A O 1
ATOM 812 N N . LEU A 1 109 ? -9.037 13.649 -11.236 1.00 96.12 109 LEU A N 1
ATOM 813 C CA . LEU A 1 109 ? -10.396 13.485 -10.705 1.00 96.12 109 LEU A CA 1
ATOM 814 C C . LEU A 1 109 ? -11.436 14.253 -11.530 1.00 96.12 109 LEU A C 1
ATOM 816 O O . LEU A 1 109 ? -12.545 13.758 -11.711 1.00 96.12 109 LEU A O 1
ATOM 820 N N . THR A 1 110 ? -11.080 15.435 -12.043 1.00 96.31 110 THR A N 1
ATOM 821 C CA . THR A 1 110 ? -11.965 16.233 -12.911 1.00 96.31 110 THR A CA 1
ATOM 822 C C . THR A 1 110 ? -12.233 15.505 -14.227 1.00 96.31 110 THR A C 1
ATOM 824 O O . THR A 1 110 ? -13.381 15.385 -14.648 1.00 96.31 110 THR A O 1
ATOM 827 N N . ASP A 1 111 ? -11.183 14.936 -14.821 1.00 94.81 111 ASP A N 1
ATOM 828 C CA . ASP A 1 111 ? -11.249 14.205 -16.088 1.00 94.81 111 ASP A CA 1
ATOM 829 C C . ASP A 1 111 ? -11.731 12.750 -15.920 1.00 94.81 111 ASP A C 1
ATOM 831 O O . ASP A 1 111 ? -11.788 11.997 -16.891 1.00 94.81 111 ASP A O 1
ATOM 835 N N . SER A 1 112 ? -12.075 12.330 -14.695 1.00 93.25 112 SER A N 1
ATOM 836 C CA . SER A 1 112 ? -12.507 10.960 -14.362 1.00 93.25 112 SER A CA 1
ATOM 837 C C . SER A 1 112 ? -11.515 9.863 -14.792 1.00 93.25 112 SER A C 1
ATOM 839 O O . SER A 1 112 ? -11.910 8.736 -15.086 1.00 93.25 112 SER A O 1
ATOM 841 N N . SER A 1 113 ? -10.218 10.181 -14.820 1.00 91.88 113 SER A N 1
ATOM 842 C CA . SER A 1 113 ? -9.143 9.256 -15.218 1.00 91.88 113 SER A CA 1
ATOM 843 C C . SER A 1 113 ? -8.508 8.503 -14.040 1.00 91.88 113 SER A C 1
ATOM 845 O O . SER A 1 113 ? -7.699 7.600 -14.246 1.00 91.88 113 SER A O 1
ATOM 847 N N . CYS A 1 114 ? -8.903 8.819 -12.803 1.00 94.00 114 CYS A N 1
ATOM 848 C CA . CYS A 1 114 ? -8.567 8.057 -11.600 1.00 94.00 114 CYS A CA 1
ATOM 849 C C . CYS A 1 114 ? -9.695 8.086 -10.572 1.00 94.00 114 CYS A C 1
ATOM 851 O O . CYS A 1 114 ? -10.676 8.820 -10.692 1.00 94.00 114 CYS A O 1
ATOM 853 N N . LEU A 1 115 ? -9.514 7.278 -9.529 1.00 94.69 115 LEU A N 1
ATOM 854 C CA . LEU A 1 115 ? -10.408 7.171 -8.388 1.00 94.69 115 LEU A CA 1
ATOM 855 C C . LEU A 1 115 ? -9.694 7.647 -7.116 1.00 94.69 115 LEU A C 1
ATOM 857 O O . LEU A 1 115 ? -8.477 7.467 -6.995 1.00 94.69 115 LEU A O 1
ATOM 861 N N . PRO A 1 116 ? -10.425 8.228 -6.150 1.00 94.12 116 PRO A N 1
ATOM 862 C CA . PRO A 1 116 ? -9.858 8.516 -4.842 1.00 94.12 116 PRO A CA 1
ATOM 863 C C . PRO A 1 116 ? -9.413 7.213 -4.168 1.00 94.12 116 PRO A C 1
ATOM 865 O O . PRO A 1 116 ? -10.153 6.228 -4.140 1.00 94.12 116 PRO A O 1
ATOM 868 N N . LEU A 1 117 ? -8.206 7.219 -3.601 1.00 92.88 117 LEU A N 1
ATOM 869 C CA . LEU A 1 117 ? -7.740 6.122 -2.759 1.00 92.88 117 LEU A CA 1
ATOM 870 C C . LEU A 1 117 ? -8.544 6.120 -1.458 1.00 92.88 117 LEU A C 1
ATOM 872 O O . LEU A 1 117 ? -8.645 7.142 -0.781 1.00 92.88 117 LEU A O 1
ATOM 876 N N . GLY A 1 118 ? -9.108 4.971 -1.105 1.00 91.81 118 GLY A N 1
ATOM 877 C CA . GLY A 1 118 ? -9.931 4.825 0.085 1.00 91.81 118 GLY A CA 1
ATOM 878 C C . GLY A 1 118 ? -10.203 3.365 0.421 1.00 91.81 118 GLY A C 1
ATOM 879 O O . GLY A 1 118 ? -9.756 2.450 -0.268 1.00 91.81 118 GLY A O 1
ATOM 880 N N . GLY A 1 119 ? -10.948 3.164 1.499 1.00 90.19 119 GLY A N 1
ATOM 881 C CA . GLY A 1 119 ? -11.333 1.853 2.000 1.00 90.19 119 GLY A CA 1
ATOM 882 C C . GLY A 1 119 ? -12.476 1.971 2.999 1.00 90.19 119 GLY A C 1
ATOM 883 O O . GLY A 1 119 ? -13.067 3.039 3.156 1.00 90.19 119 GLY A O 1
ATOM 884 N N . GLN A 1 120 ? -12.789 0.866 3.670 1.00 93.88 120 GLN A N 1
ATOM 885 C CA . GLN A 1 120 ? -13.808 0.826 4.714 1.00 93.88 120 GLN A CA 1
ATOM 886 C C . GLN A 1 120 ? -13.147 0.625 6.073 1.00 93.88 120 GLN A C 1
ATOM 888 O O . GLN A 1 120 ? -12.338 -0.285 6.247 1.00 93.88 120 GLN A O 1
ATOM 893 N N . SER A 1 121 ? -13.517 1.457 7.042 1.00 94.62 121 SER A N 1
ATOM 894 C CA . SER A 1 121 ? -13.185 1.232 8.447 1.00 94.62 121 SER A CA 1
ATOM 895 C C . SER A 1 121 ? -14.282 0.398 9.106 1.00 94.62 121 SER A C 1
ATOM 897 O O . SER A 1 121 ? -15.463 0.551 8.794 1.00 94.62 121 SER A O 1
ATOM 899 N N . VAL A 1 122 ? -13.900 -0.464 10.046 1.00 93.44 122 VAL A N 1
ATOM 900 C CA . VAL A 1 122 ? -14.838 -1.271 10.835 1.00 93.44 122 VAL A CA 1
ATOM 901 C C . VAL A 1 122 ? -14.801 -0.790 12.280 1.00 93.44 122 VAL A C 1
ATOM 903 O O . VAL A 1 122 ? -13.732 -0.520 12.821 1.00 93.44 122 VAL A O 1
ATOM 906 N N . TRP A 1 123 ? -15.969 -0.678 12.907 1.00 92.06 123 TRP A N 1
ATOM 907 C CA . TRP A 1 123 ? -16.101 -0.297 14.310 1.00 92.06 123 TRP A CA 1
ATOM 908 C C . TRP A 1 123 ? -17.141 -1.179 15.001 1.00 92.06 123 TRP A C 1
ATOM 910 O O . TRP A 1 123 ? -18.066 -1.690 14.370 1.00 92.06 123 TRP A O 1
ATOM 920 N N . SER A 1 124 ? -16.972 -1.375 16.306 1.00 89.12 124 SER A N 1
ATOM 921 C CA . SER A 1 124 ? -17.883 -2.153 17.146 1.00 89.12 124 SER A CA 1
ATOM 922 C C . SER A 1 124 ? -17.913 -1.572 18.558 1.00 89.12 124 SER A C 1
ATOM 924 O O . SER A 1 124 ? -17.004 -0.844 18.960 1.00 89.12 124 SER A O 1
ATOM 926 N N . SER A 1 125 ? -18.966 -1.882 19.313 1.00 86.44 125 SER A N 1
ATOM 927 C CA . SER A 1 125 ? -19.093 -1.515 20.720 1.00 86.44 125 SER A CA 1
ATOM 928 C C . SER A 1 125 ? -19.566 -2.711 21.530 1.00 86.44 125 SER A C 1
ATOM 930 O O . SER A 1 125 ? -20.436 -3.466 21.106 1.00 86.44 125 SER A O 1
ATOM 932 N N . VAL A 1 126 ? -18.995 -2.853 22.720 1.00 80.44 126 VAL A N 1
ATOM 933 C CA . VAL A 1 126 ? -19.346 -3.896 23.686 1.00 80.44 126 VAL A CA 1
ATOM 934 C C . VAL A 1 126 ? -20.687 -3.604 24.380 1.00 80.44 126 VAL A C 1
ATOM 936 O O . VAL A 1 126 ? -21.346 -4.513 24.870 1.00 80.44 126 VAL A O 1
ATOM 939 N N . GLY A 1 127 ? -21.127 -2.343 24.400 1.00 73.94 127 GLY A N 1
ATOM 940 C CA . GLY A 1 127 ? -22.384 -1.923 25.017 1.00 73.94 127 GLY A CA 1
ATOM 941 C C . GLY A 1 127 ? -23.385 -1.375 24.005 1.00 73.94 127 GLY A C 1
ATOM 942 O O . GLY A 1 127 ? -23.062 -1.068 22.858 1.00 73.94 127 GLY A O 1
ATOM 943 N N . ARG A 1 128 ? -24.633 -1.190 24.445 1.00 70.19 128 ARG A N 1
ATOM 944 C CA . ARG A 1 128 ? -25.621 -0.460 23.646 1.00 70.19 128 ARG A CA 1
ATOM 945 C C . ARG A 1 128 ? -25.264 1.020 23.648 1.00 70.19 128 ARG A C 1
ATOM 947 O O . ARG A 1 128 ? -25.408 1.694 24.664 1.00 70.19 128 ARG A O 1
ATOM 954 N N . LEU A 1 129 ? -24.838 1.526 22.498 1.00 70.69 129 LEU A N 1
ATOM 955 C CA . LEU A 1 129 ? -24.728 2.962 22.288 1.00 70.69 129 LEU A CA 1
ATOM 956 C C . LEU A 1 129 ? -26.135 3.571 22.243 1.00 70.69 129 LEU A C 1
ATOM 958 O O . LEU A 1 129 ? -27.063 2.987 21.672 1.00 70.69 129 LEU A O 1
ATOM 962 N N . ALA A 1 130 ? -26.303 4.743 22.857 1.00 62.28 130 ALA A N 1
ATOM 963 C CA . ALA A 1 130 ? -27.538 5.502 22.732 1.00 62.28 130 ALA A CA 1
ATOM 964 C C . ALA A 1 130 ? -27.791 5.809 21.246 1.00 62.28 130 ALA A C 1
ATOM 966 O O . ALA A 1 130 ? -26.882 6.195 20.510 1.00 62.28 130 ALA A O 1
ATOM 967 N N . ARG A 1 131 ? -29.027 5.588 20.789 1.00 56.09 131 ARG A N 1
ATOM 968 C CA . ARG A 1 131 ? -29.416 5.757 19.385 1.00 56.09 131 ARG A CA 1
ATOM 969 C C . ARG A 1 131 ? -29.161 7.201 18.945 1.00 56.09 131 ARG A C 1
ATOM 971 O O . ARG A 1 131 ? -29.596 8.129 19.626 1.00 56.09 131 ARG A O 1
ATOM 978 N N . ALA A 1 132 ? -28.521 7.385 17.791 1.00 51.56 132 ALA A N 1
ATOM 979 C CA . ALA A 1 132 ? -28.385 8.698 17.167 1.00 51.56 132 ALA A CA 1
ATOM 980 C C . ALA A 1 132 ? -29.781 9.334 16.991 1.00 51.56 132 ALA A C 1
ATOM 982 O O . ALA A 1 132 ? -30.653 8.745 16.350 1.00 51.56 132 ALA A O 1
ATOM 983 N N . GLY A 1 133 ? -30.003 10.489 17.630 1.00 55.34 133 GLY A N 1
ATOM 984 C CA . GLY A 1 133 ? -31.289 11.202 17.671 1.00 55.34 133 GLY A CA 1
ATOM 985 C C . GLY A 1 133 ? -32.107 11.041 18.964 1.00 55.34 133 GLY A C 1
ATOM 986 O O . GLY A 1 133 ? -33.137 11.691 19.106 1.00 55.34 133 GLY A O 1
ATOM 987 N N . GLY A 1 134 ? -31.674 10.208 19.917 1.00 55.41 134 GLY A N 1
ATOM 988 C CA . GLY A 1 134 ? -32.213 10.201 21.282 1.00 55.41 134 GLY A CA 1
ATOM 989 C C . GLY A 1 134 ? -31.521 11.250 22.154 1.00 55.41 134 GLY A C 1
ATOM 990 O O . GLY A 1 134 ? -30.336 11.513 21.962 1.00 55.41 134 GLY A O 1
ATOM 991 N N . ASN A 1 135 ? -32.250 11.842 23.110 1.00 47.34 135 ASN A N 1
ATOM 992 C CA . ASN A 1 135 ? -31.710 12.814 24.067 1.00 47.34 135 ASN A CA 1
ATOM 993 C C . ASN A 1 135 ? -30.345 12.348 24.601 1.00 47.34 135 ASN A C 1
ATOM 995 O O . ASN A 1 135 ? -30.251 11.279 25.213 1.00 47.34 135 ASN A O 1
ATOM 999 N N . VAL A 1 136 ? -29.308 13.166 24.387 1.00 51.22 136 VAL A N 1
ATOM 1000 C CA . VAL A 1 136 ? -27.894 12.966 24.780 1.00 51.22 136 VAL A CA 1
ATOM 1001 C C . VAL A 1 136 ? -27.724 13.068 26.313 1.00 51.22 136 VAL A C 1
ATOM 1003 O O . VAL A 1 136 ? -26.802 13.682 26.832 1.00 51.22 136 VAL A O 1
ATOM 1006 N N . GLY A 1 137 ? -28.663 12.497 27.069 1.00 46.88 137 GLY A N 1
ATOM 1007 C CA . GLY A 1 137 ? -28.761 12.602 28.523 1.00 46.88 137 GLY A CA 1
ATOM 1008 C C . GLY A 1 137 ? -29.270 11.345 29.232 1.00 46.88 137 GLY A C 1
ATOM 1009 O O . GLY A 1 137 ? -29.271 11.332 30.456 1.00 46.88 137 GLY A O 1
ATOM 1010 N N . ALA A 1 138 ? -29.671 10.278 28.526 1.00 51.12 138 ALA A N 1
ATOM 1011 C CA . ALA A 1 138 ? -30.221 9.087 29.194 1.00 51.12 138 ALA A CA 1
ATOM 1012 C C . ALA A 1 138 ? -29.162 8.056 29.644 1.00 51.12 138 ALA A C 1
ATOM 1014 O O . ALA A 1 138 ? -29.453 7.218 30.491 1.00 51.12 138 ALA A O 1
ATOM 1015 N N . THR A 1 139 ? -27.927 8.122 29.131 1.00 55.59 139 THR A N 1
ATOM 1016 C CA . THR A 1 139 ? -26.805 7.284 29.595 1.00 55.59 139 THR A CA 1
ATOM 1017 C C . THR A 1 139 ? -25.487 8.059 29.507 1.00 55.59 139 THR A C 1
ATOM 1019 O O . THR A 1 139 ? -24.771 7.962 28.514 1.00 55.59 139 THR A O 1
ATOM 1022 N N . GLN A 1 140 ? -25.159 8.835 30.545 1.00 60.59 140 GLN A N 1
ATOM 1023 C CA . GLN A 1 140 ? -23.908 9.607 30.684 1.00 60.59 140 GLN A CA 1
ATOM 1024 C C . GLN A 1 140 ? -22.668 8.726 30.969 1.00 60.59 140 GLN A C 1
ATOM 1026 O O . GLN A 1 140 ? -21.833 9.070 31.802 1.00 60.59 140 GLN A O 1
ATOM 1031 N N . LYS A 1 141 ? -22.544 7.550 30.341 1.00 70.88 141 LYS A N 1
ATOM 1032 C CA . LYS A 1 141 ? -21.352 6.710 30.526 1.00 70.88 141 LYS A CA 1
ATOM 1033 C C . LYS A 1 141 ? -20.230 7.215 29.603 1.00 70.88 141 LYS A C 1
ATOM 1035 O O . LYS A 1 141 ? -20.502 7.453 28.424 1.00 70.88 141 LYS A O 1
ATOM 1040 N N . PRO A 1 142 ? -18.991 7.382 30.097 1.00 77.88 142 PRO A N 1
ATOM 1041 C CA . PRO A 1 142 ? -17.862 7.738 29.245 1.00 77.88 142 PRO A CA 1
ATOM 1042 C C . PRO A 1 142 ? -17.619 6.640 28.201 1.00 77.88 142 PRO A C 1
ATOM 1044 O O . PRO A 1 142 ? -17.708 5.451 28.507 1.00 77.88 142 PRO A O 1
ATOM 1047 N N . ILE A 1 143 ? -17.313 7.043 26.967 1.00 82.62 143 ILE A N 1
ATOM 1048 C CA . ILE A 1 143 ? -16.941 6.127 25.885 1.00 82.62 143 ILE A CA 1
ATOM 1049 C C . ILE A 1 143 ? -15.418 6.045 25.841 1.00 82.62 143 ILE A C 1
ATOM 1051 O O . ILE A 1 143 ? -14.746 7.065 25.694 1.00 82.62 143 ILE A O 1
ATOM 1055 N N . VAL A 1 144 ? -14.881 4.830 25.939 1.00 87.88 144 VAL A N 1
ATOM 1056 C CA . VAL A 1 144 ? -13.459 4.554 25.711 1.00 87.88 144 VAL A CA 1
ATOM 1057 C C . VAL A 1 144 ? -13.302 4.035 24.286 1.00 87.88 144 VAL A C 1
ATOM 1059 O O . VAL A 1 144 ? -13.885 3.011 23.933 1.00 87.88 144 VAL A O 1
ATOM 1062 N N . LEU A 1 145 ? -12.534 4.753 23.466 1.00 91.75 145 LEU A N 1
ATOM 1063 C CA . LEU A 1 145 ? -12.223 4.358 22.095 1.00 91.75 145 LEU A CA 1
ATOM 1064 C C . LEU A 1 145 ? -10.869 3.645 22.060 1.00 91.75 145 LEU A C 1
ATOM 1066 O O . LEU A 1 145 ? -9.845 4.241 22.385 1.00 91.75 145 LEU A O 1
ATOM 1070 N N . ALA A 1 146 ? -10.872 2.390 21.621 1.00 94.19 146 ALA A N 1
ATOM 1071 C CA . ALA A 1 146 ? -9.671 1.682 21.198 1.00 94.19 146 ALA A CA 1
ATOM 1072 C C . ALA A 1 146 ? -9.646 1.652 19.666 1.00 94.19 146 ALA A C 1
ATOM 1074 O O . ALA A 1 146 ? -10.653 1.314 19.044 1.00 94.19 146 ALA A O 1
ATOM 1075 N N . ALA A 1 147 ? -8.519 2.025 19.064 1.00 95.88 147 ALA A N 1
ATOM 1076 C CA . ALA A 1 147 ? -8.350 2.086 17.616 1.00 95.88 147 ALA A CA 1
ATOM 1077 C C . ALA A 1 147 ? -6.954 1.595 17.223 1.00 95.88 147 ALA A C 1
ATOM 1079 O O . ALA A 1 147 ? -5.987 1.803 17.956 1.00 95.88 147 ALA A O 1
ATOM 1080 N N . VAL A 1 148 ? -6.862 0.963 16.055 1.00 96.38 148 VAL A N 1
ATOM 1081 C CA . VAL A 1 148 ? -5.614 0.473 15.459 1.00 96.38 148 VAL A CA 1
ATOM 1082 C C . VAL A 1 148 ? -5.601 0.790 13.967 1.00 96.38 148 VAL A C 1
ATOM 1084 O O . VAL A 1 148 ? -6.658 0.846 13.336 1.00 96.38 148 VAL A O 1
ATOM 1087 N N . GLY A 1 149 ? -4.410 1.002 13.405 1.00 93.94 149 GLY A N 1
ATOM 1088 C CA . GLY A 1 149 ? -4.229 1.098 11.957 1.00 93.94 149 GLY A CA 1
ATOM 1089 C C . GLY A 1 149 ? -4.458 -0.261 11.292 1.00 93.94 149 GLY A C 1
ATOM 1090 O O . GLY A 1 149 ? -4.049 -1.288 11.831 1.00 93.94 149 GLY A O 1
ATOM 1091 N N . MET A 1 150 ? -5.128 -0.269 10.140 1.00 93.88 150 MET A N 1
ATOM 1092 C CA . MET A 1 150 ? -5.453 -1.491 9.386 1.00 93.88 150 MET A CA 1
ATOM 1093 C C . MET A 1 150 ? -4.815 -1.504 7.991 1.00 93.88 150 MET A C 1
ATOM 1095 O O . MET A 1 150 ? -4.734 -2.551 7.353 1.00 93.88 150 MET A O 1
ATOM 1099 N N . ASP A 1 151 ? -4.353 -0.355 7.513 1.00 92.81 151 ASP A N 1
ATOM 1100 C CA . ASP A 1 151 ? -3.704 -0.200 6.223 1.00 92.81 151 ASP A CA 1
ATOM 1101 C C . ASP A 1 151 ? -2.178 -0.292 6.329 1.00 92.81 151 ASP A C 1
ATOM 1103 O O . ASP A 1 151 ? -1.556 0.020 7.345 1.00 92.81 151 ASP A O 1
ATOM 1107 N N . ALA A 1 152 ? -1.564 -0.743 5.241 1.00 92.88 152 ALA A N 1
ATOM 1108 C CA . ALA A 1 152 ? -0.123 -0.783 5.082 1.00 92.88 152 ALA A CA 1
ATOM 1109 C C . ALA A 1 152 ? 0.250 -0.345 3.669 1.00 92.88 152 ALA A C 1
ATOM 1111 O O . ALA A 1 152 ? -0.556 -0.403 2.738 1.00 92.88 152 ALA A O 1
ATOM 1112 N N . ARG A 1 153 ? 1.495 0.099 3.505 1.00 91.62 153 ARG A N 1
ATOM 1113 C CA . ARG A 1 153 ? 2.020 0.604 2.234 1.00 91.62 153 ARG A CA 1
ATOM 1114 C C . ARG A 1 153 ? 3.350 -0.072 1.933 1.00 91.62 153 ARG A C 1
ATOM 1116 O O . ARG A 1 153 ? 4.075 -0.482 2.836 1.00 91.62 153 ARG A O 1
ATOM 1123 N N . SER A 1 154 ? 3.659 -0.217 0.653 1.00 92.31 154 SER A N 1
ATOM 1124 C CA . SER A 1 154 ? 4.921 -0.784 0.179 1.00 92.31 154 SER A CA 1
ATOM 1125 C C . SER A 1 154 ? 5.265 -0.208 -1.192 1.00 92.31 154 SER A C 1
ATOM 1127 O O . SER A 1 154 ? 4.414 0.409 -1.834 1.00 92.31 154 SER A O 1
ATOM 1129 N N . LEU A 1 155 ? 6.510 -0.403 -1.640 1.00 91.44 155 LEU A N 1
ATOM 1130 C CA . LEU A 1 155 ? 6.960 0.081 -2.950 1.00 91.44 155 LEU A CA 1
ATOM 1131 C C . LEU A 1 155 ? 6.211 -0.605 -4.103 1.00 91.44 155 LEU A C 1
ATOM 1133 O O . LEU A 1 155 ? 5.947 0.019 -5.125 1.00 91.44 155 LEU A O 1
ATOM 1137 N N . PHE A 1 156 ? 5.830 -1.871 -3.916 1.00 91.62 156 PHE A N 1
ATOM 1138 C CA . PHE A 1 156 ? 5.039 -2.631 -4.877 1.00 91.62 156 PHE A CA 1
ATOM 1139 C C . PHE A 1 156 ? 3.687 -2.966 -4.269 1.00 91.62 156 PHE A C 1
ATOM 1141 O O . PHE A 1 156 ? 3.605 -3.819 -3.389 1.00 91.62 156 PHE A O 1
ATOM 1148 N N . HIS A 1 157 ? 2.623 -2.357 -4.791 1.00 88.06 157 HIS A N 1
ATOM 1149 C CA . HIS A 1 157 ? 1.251 -2.494 -4.293 1.00 88.06 157 HIS A CA 1
ATOM 1150 C C . HIS A 1 157 ? 0.838 -3.905 -3.802 1.00 88.06 157 HIS A C 1
ATOM 1152 O O . HIS A 1 157 ? 0.333 -3.996 -2.684 1.00 88.06 157 HIS A O 1
ATOM 1158 N N . PRO A 1 158 ? 1.078 -5.017 -4.536 1.00 85.75 158 PRO A N 1
ATOM 1159 C CA . PRO A 1 158 ? 0.651 -6.349 -4.085 1.00 85.75 158 PRO A CA 1
ATOM 1160 C C . PRO A 1 158 ? 1.417 -6.898 -2.867 1.00 85.75 158 PRO A C 1
ATOM 1162 O O . PRO A 1 158 ? 1.008 -7.901 -2.294 1.00 85.75 158 PRO A O 1
ATOM 1165 N N . THR A 1 159 ? 2.515 -6.264 -2.452 1.00 86.88 159 THR A N 1
ATOM 1166 C CA . THR A 1 159 ? 3.408 -6.753 -1.382 1.00 86.88 159 THR A CA 1
ATOM 1167 C C . THR A 1 159 ? 3.237 -6.018 -0.049 1.00 86.88 159 THR A C 1
ATOM 1169 O O . THR A 1 159 ? 4.070 -6.136 0.851 1.00 86.88 159 THR A O 1
ATOM 1172 N N . ALA A 1 160 ? 2.149 -5.262 0.120 1.00 90.25 160 ALA A N 1
ATOM 1173 C CA . ALA A 1 160 ? 1.853 -4.507 1.338 1.00 90.25 160 ALA A CA 1
ATOM 1174 C C . ALA A 1 160 ? 1.295 -5.391 2.478 1.00 90.25 160 ALA A C 1
ATOM 1176 O O . ALA A 1 160 ? 0.224 -5.120 3.011 1.00 90.25 160 ALA A O 1
ATOM 1177 N N . PHE A 1 161 ? 2.017 -6.444 2.881 1.00 90.00 161 PHE A N 1
ATOM 1178 C CA . PHE A 1 161 ? 1.554 -7.390 3.913 1.00 90.00 161 PHE A CA 1
ATOM 1179 C C . PHE A 1 161 ? 1.351 -6.755 5.296 1.00 90.00 161 PHE A C 1
ATOM 1181 O O . PHE A 1 161 ? 0.539 -7.236 6.081 1.00 90.00 161 PHE A O 1
ATOM 1188 N N . GLY A 1 162 ? 2.107 -5.701 5.623 1.00 90.75 162 GLY A N 1
ATOM 1189 C CA . GLY A 1 162 ? 1.865 -4.897 6.823 1.00 90.75 162 GLY A CA 1
ATOM 1190 C C . GLY A 1 162 ? 1.953 -5.645 8.154 1.00 90.75 162 GLY A C 1
ATOM 1191 O O . GLY A 1 162 ? 1.236 -5.291 9.087 1.00 90.75 162 GLY A O 1
ATOM 1192 N N . ALA A 1 163 ? 2.803 -6.674 8.259 1.00 93.06 163 ALA A N 1
ATOM 1193 C CA . ALA A 1 163 ? 2.830 -7.585 9.407 1.00 93.06 163 ALA A CA 1
ATOM 1194 C C . ALA A 1 163 ? 2.908 -6.860 10.763 1.00 93.06 163 ALA A C 1
ATOM 1196 O O . ALA A 1 163 ? 2.131 -7.162 11.663 1.00 93.06 163 ALA A O 1
ATOM 1197 N N . ASN A 1 164 ? 3.810 -5.880 10.891 1.00 91.00 164 ASN A N 1
ATOM 1198 C CA . ASN A 1 164 ? 3.954 -5.095 12.119 1.00 91.00 164 ASN A CA 1
ATOM 1199 C C . ASN A 1 164 ? 3.238 -3.733 12.079 1.00 91.00 164 ASN A C 1
ATOM 1201 O O . ASN A 1 164 ? 2.953 -3.167 13.126 1.00 91.00 164 ASN A O 1
ATOM 1205 N N . THR A 1 165 ? 2.974 -3.181 10.892 1.00 91.12 165 THR A N 1
ATOM 1206 C CA . THR A 1 165 ? 2.364 -1.847 10.755 1.00 91.12 165 THR A CA 1
ATOM 1207 C C . THR A 1 165 ? 0.841 -1.874 10.869 1.00 91.12 165 THR A C 1
ATOM 1209 O O . THR A 1 165 ? 0.260 -0.877 11.279 1.00 91.12 165 THR A O 1
ATOM 1212 N N . ALA A 1 166 ? 0.203 -2.999 10.532 1.00 93.56 166 ALA A N 1
ATOM 1213 C CA . ALA A 1 166 ? -1.251 -3.154 10.549 1.00 93.56 166 ALA A CA 1
ATOM 1214 C C . ALA A 1 166 ? -1.694 -4.465 11.217 1.00 93.56 166 ALA A C 1
ATOM 1216 O O . ALA A 1 166 ? -2.445 -4.456 12.193 1.00 93.56 166 ALA A O 1
ATOM 1217 N N . ALA A 1 167 ? -1.212 -5.609 10.721 1.00 95.50 167 ALA A N 1
ATOM 1218 C CA . ALA A 1 167 ? -1.760 -6.912 11.095 1.00 95.50 167 ALA A CA 1
ATOM 1219 C C . ALA A 1 167 ? -1.569 -7.244 12.585 1.00 95.50 167 ALA A C 1
ATOM 1221 O O . ALA A 1 167 ? -2.507 -7.710 13.228 1.00 95.50 167 ALA A O 1
ATOM 1222 N N . SER A 1 168 ? -0.391 -6.976 13.155 1.00 96.38 168 SER A N 1
ATOM 1223 C CA . SER A 1 168 ? -0.100 -7.239 14.572 1.00 96.38 168 SER A CA 1
ATOM 1224 C C . SER A 1 168 ? -1.033 -6.471 15.514 1.00 96.38 168 SER A C 1
ATOM 1226 O O . SER A 1 168 ? -1.602 -7.064 16.431 1.00 96.38 168 SER A O 1
ATOM 1228 N N . GLY A 1 169 ? -1.236 -5.174 15.260 1.00 95.69 169 GLY A N 1
ATOM 1229 C CA . GLY A 1 169 ? -2.142 -4.324 16.033 1.00 95.69 169 GLY A CA 1
ATOM 1230 C C . GLY A 1 169 ? -3.594 -4.784 15.920 1.00 95.69 169 GLY A C 1
ATOM 1231 O O . GLY A 1 169 ? -4.289 -4.890 16.931 1.00 95.69 169 GLY A O 1
ATOM 1232 N N . LEU A 1 170 ? -4.031 -5.140 14.708 1.00 96.00 170 LEU A N 1
ATOM 1233 C CA . LEU A 1 170 ? -5.372 -5.667 14.467 1.00 96.00 170 LEU A CA 1
ATOM 1234 C C . LEU A 1 170 ? -5.614 -6.992 15.201 1.00 96.00 170 LEU A C 1
ATOM 1236 O O . LEU A 1 170 ? -6.624 -7.135 15.888 1.00 96.00 170 LEU A O 1
ATOM 1240 N N . VAL A 1 171 ? -4.680 -7.942 15.108 1.00 97.06 171 VAL A N 1
ATOM 1241 C CA . VAL A 1 171 ? -4.776 -9.235 15.803 1.00 97.06 171 VAL A CA 1
ATOM 1242 C C . VAL A 1 171 ? -4.794 -9.038 17.317 1.00 97.06 171 VAL A C 1
ATOM 1244 O O . VAL A 1 171 ? -5.626 -9.640 17.993 1.00 97.06 171 VAL A O 1
ATOM 1247 N N . ALA A 1 172 ? -3.937 -8.167 17.856 1.00 97.31 172 ALA A N 1
ATOM 1248 C CA . ALA A 1 172 ? -3.919 -7.864 19.284 1.00 97.31 172 ALA A CA 1
ATOM 1249 C C . ALA A 1 172 ? -5.244 -7.241 19.762 1.00 97.31 172 ALA A C 1
ATOM 1251 O O . ALA A 1 172 ? -5.775 -7.648 20.795 1.00 97.31 172 ALA A O 1
ATOM 1252 N N . MET A 1 173 ? -5.814 -6.300 19.000 1.00 95.81 173 MET A N 1
ATOM 1253 C CA . MET A 1 173 ? -7.099 -5.675 19.330 1.00 95.81 173 MET A CA 1
ATOM 1254 C C . MET A 1 173 ? -8.259 -6.675 19.265 1.00 95.81 173 MET A C 1
ATOM 1256 O O . MET A 1 173 ? -9.114 -6.671 20.149 1.00 95.81 173 MET A O 1
ATOM 1260 N N . LEU A 1 174 ? -8.285 -7.551 18.258 1.00 95.44 174 LEU A N 1
ATOM 1261 C CA . LEU A 1 174 ? -9.304 -8.597 18.139 1.00 95.44 174 LEU A CA 1
ATOM 1262 C C . LEU A 1 174 ? -9.190 -9.630 19.264 1.00 95.44 174 LEU A C 1
ATOM 1264 O O . LEU A 1 174 ? -10.207 -10.007 19.838 1.00 95.44 174 LEU A O 1
ATOM 1268 N N . ALA A 1 175 ? -7.971 -10.035 19.629 1.00 96.62 175 ALA A N 1
ATOM 1269 C CA . ALA A 1 175 ? -7.738 -10.926 20.761 1.00 96.62 175 ALA A CA 1
ATOM 1270 C C . ALA A 1 175 ? -8.176 -10.286 22.089 1.00 96.62 175 ALA A C 1
ATOM 1272 O O . ALA A 1 175 ? -8.805 -10.945 22.914 1.00 96.62 175 ALA A O 1
ATOM 1273 N N . ALA A 1 176 ? -7.902 -8.992 22.285 1.00 94.50 176 ALA A N 1
ATOM 1274 C CA . ALA A 1 176 ? -8.373 -8.254 23.454 1.00 94.50 176 ALA A CA 1
ATOM 1275 C C . ALA A 1 176 ? -9.906 -8.139 23.483 1.00 94.50 176 ALA A C 1
ATOM 1277 O O . ALA A 1 176 ? -10.512 -8.309 24.539 1.00 94.50 176 ALA A O 1
ATOM 1278 N N . ALA A 1 177 ? -10.540 -7.891 22.333 1.00 92.19 177 ALA A N 1
ATOM 1279 C CA . ALA A 1 177 ? -11.994 -7.838 22.216 1.00 92.19 177 ALA A CA 1
ATOM 1280 C C . ALA A 1 177 ? -12.649 -9.201 22.497 1.00 92.19 177 ALA A C 1
ATOM 1282 O O . ALA A 1 177 ? -13.659 -9.248 23.195 1.00 92.19 177 ALA A O 1
ATOM 1283 N N . ASP A 1 178 ? -12.063 -10.298 22.009 1.00 92.44 178 ASP A N 1
ATOM 1284 C CA . ASP A 1 178 ? -12.530 -11.663 22.276 1.00 92.44 178 ASP A CA 1
ATOM 1285 C C . ASP A 1 178 ? -12.362 -12.048 23.754 1.00 92.44 178 ASP A C 1
ATOM 1287 O O . ASP A 1 178 ? -13.303 -12.524 24.390 1.00 92.44 178 ASP A O 1
ATOM 1291 N N . ALA A 1 179 ? -11.200 -11.761 24.348 1.00 92.69 179 ALA A N 1
ATOM 1292 C CA . ALA A 1 179 ? -10.965 -11.985 25.773 1.00 92.69 179 ALA A CA 1
ATOM 1293 C C . ALA A 1 179 ? -11.945 -11.184 26.643 1.00 92.69 179 ALA A C 1
ATOM 1295 O O . ALA A 1 179 ? -12.467 -11.698 27.633 1.00 92.69 179 ALA A O 1
ATOM 1296 N N . LEU A 1 180 ? -12.228 -9.939 26.251 1.00 89.19 180 LEU A N 1
ATOM 1297 C CA . LEU A 1 180 ? -13.195 -9.090 26.928 1.00 89.19 180 LEU A CA 1
ATOM 1298 C C . LEU A 1 180 ? -14.614 -9.664 26.790 1.00 89.19 180 LEU A C 1
ATOM 1300 O O . LEU A 1 180 ? -15.280 -9.852 27.806 1.00 89.19 180 LEU A O 1
ATOM 1304 N N . ALA A 1 181 ? -15.052 -10.030 25.582 1.00 85.88 181 ALA A N 1
ATOM 1305 C CA . ALA A 1 181 ? -16.374 -10.614 25.337 1.00 85.88 181 ALA A CA 1
ATOM 1306 C C . ALA A 1 181 ? -16.633 -11.906 26.136 1.00 85.88 181 ALA A C 1
ATOM 1308 O O . ALA A 1 181 ? -17.770 -12.164 26.525 1.00 85.88 181 ALA A O 1
ATOM 1309 N N . ASN A 1 182 ? -15.583 -12.686 26.411 1.00 85.69 182 ASN A N 1
ATOM 1310 C CA . ASN A 1 182 ? -15.648 -13.921 27.195 1.00 85.69 182 ASN A CA 1
ATOM 1311 C C . ASN A 1 182 ? -15.375 -13.723 28.700 1.00 85.69 182 ASN A C 1
ATOM 1313 O O . ASN A 1 182 ? -15.264 -14.705 29.435 1.00 85.69 182 ASN A O 1
ATOM 1317 N N . SER A 1 183 ? -15.243 -12.481 29.170 1.00 84.56 183 SER A N 1
ATOM 1318 C CA . SER A 1 183 ? -15.025 -12.186 30.587 1.00 84.56 183 SER A CA 1
ATOM 1319 C C . SER A 1 183 ? -16.341 -12.094 31.365 1.00 84.56 183 SER A C 1
ATOM 1321 O O . SER A 1 183 ? -17.330 -11.522 30.898 1.00 84.56 183 SER A O 1
ATOM 1323 N N . ASP A 1 184 ? -16.330 -12.572 32.611 1.00 72.38 184 ASP A N 1
ATOM 1324 C CA . ASP A 1 184 ? -17.481 -12.483 33.525 1.00 72.38 184 ASP A CA 1
ATOM 1325 C C . ASP A 1 184 ? -17.889 -11.028 33.834 1.00 72.38 184 ASP A C 1
ATOM 1327 O O . ASP A 1 184 ? -19.009 -10.767 34.267 1.00 72.38 184 ASP A O 1
ATOM 1331 N N . ILE A 1 185 ? -16.998 -10.068 33.554 1.00 66.62 185 ILE A N 1
ATOM 1332 C CA . ILE A 1 185 ? -17.213 -8.623 33.723 1.00 66.62 185 ILE A CA 1
ATOM 1333 C C . ILE A 1 185 ? -18.360 -8.123 32.830 1.00 66.62 185 ILE A C 1
ATOM 1335 O O . ILE A 1 185 ? -19.084 -7.208 33.213 1.00 66.62 185 ILE A O 1
ATOM 1339 N N . LEU A 1 186 ? -18.553 -8.731 31.656 1.00 62.75 186 LEU A N 1
ATOM 1340 C CA . LEU A 1 186 ? -19.597 -8.343 30.700 1.00 62.75 186 LEU A CA 1
ATOM 1341 C C . LEU A 1 186 ? -20.796 -9.290 30.680 1.00 62.75 186 LEU A C 1
ATOM 1343 O O . LEU A 1 186 ? -21.857 -8.915 30.179 1.00 62.75 186 LEU A O 1
ATOM 1347 N N . ALA A 1 187 ? -20.674 -10.478 31.276 1.00 54.97 187 ALA A N 1
ATOM 1348 C CA . ALA A 1 187 ? -21.778 -11.425 31.419 1.00 54.97 187 ALA A CA 1
ATOM 1349 C C . ALA A 1 187 ? -22.960 -10.851 32.230 1.00 54.97 187 ALA A C 1
ATOM 1351 O O . ALA A 1 187 ? -24.097 -11.282 32.047 1.00 54.97 187 ALA A O 1
ATOM 1352 N N . ALA A 1 188 ? -22.707 -9.854 33.086 1.00 51.59 188 ALA A N 1
ATOM 1353 C CA . ALA A 1 188 ? -23.737 -9.156 33.854 1.00 51.59 188 ALA A CA 1
ATOM 1354 C C . ALA A 1 188 ? -24.480 -8.048 33.071 1.00 51.59 188 ALA A C 1
ATOM 1356 O O . ALA A 1 188 ? -25.586 -7.687 33.467 1.00 51.59 188 ALA A O 1
ATOM 1357 N N . ASP A 1 189 ? -23.914 -7.529 31.970 1.00 53.22 189 ASP A N 1
ATOM 1358 C CA . ASP A 1 189 ? -24.383 -6.299 31.293 1.00 53.22 189 ASP A CA 1
ATOM 1359 C C . ASP A 1 189 ? -24.748 -6.493 29.797 1.00 53.22 189 ASP A C 1
ATOM 1361 O O . ASP A 1 189 ? -25.245 -5.566 29.148 1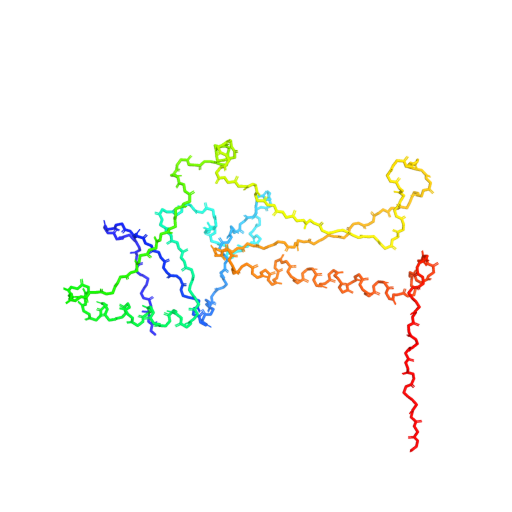.00 53.22 189 ASP A O 1
ATOM 1365 N N . LEU A 1 190 ? -24.544 -7.687 29.221 1.00 51.47 190 LEU A N 1
ATOM 1366 C CA . LEU A 1 190 ? -24.892 -7.991 27.826 1.00 51.47 190 LEU A CA 1
ATOM 1367 C C . LEU A 1 190 ? -26.333 -8.539 27.688 1.00 51.47 190 LEU A C 1
ATOM 1369 O O . LEU A 1 190 ? -26.651 -9.588 28.244 1.00 51.47 190 LEU A O 1
ATOM 1373 N N . PRO A 1 191 ? -27.213 -7.916 26.875 1.00 48.75 191 PRO A N 1
ATOM 1374 C CA . PRO A 1 191 ? -28.567 -8.423 26.612 1.00 48.75 191 PRO A CA 1
ATOM 1375 C C . PRO A 1 191 ? -28.594 -9.611 25.635 1.00 48.75 191 PRO A C 1
ATOM 1377 O O . PRO A 1 191 ? -29.647 -10.208 25.418 1.00 48.75 191 PRO A O 1
ATOM 1380 N N . PHE A 1 192 ? -27.456 -9.954 25.027 1.00 48.50 192 PHE A N 1
ATOM 1381 C CA . PHE A 1 192 ? -27.317 -11.149 24.210 1.00 48.50 192 PHE A CA 1
ATOM 1382 C C . PHE A 1 192 ? -26.595 -12.206 25.034 1.00 48.50 192 PHE A C 1
ATOM 1384 O O . PHE A 1 192 ? -25.371 -12.194 25.147 1.00 48.50 192 PHE A O 1
ATOM 1391 N N . GLN A 1 193 ? -27.366 -13.125 25.612 1.00 45.41 193 GLN A N 1
ATOM 1392 C CA . GLN A 1 193 ? -26.810 -14.355 26.147 1.00 45.41 193 GLN A CA 1
ATOM 1393 C C . GLN A 1 193 ? -26.228 -15.167 24.988 1.00 45.41 193 GLN A C 1
ATOM 1395 O O . GLN A 1 193 ? -26.892 -16.027 24.407 1.00 45.41 193 GLN A O 1
ATOM 1400 N N . ALA A 1 194 ? -24.961 -14.915 24.660 1.00 45.00 194 ALA A N 1
ATOM 1401 C CA . ALA A 1 194 ? -24.121 -15.952 24.101 1.00 45.00 194 ALA A CA 1
ATOM 1402 C C . ALA A 1 194 ? -24.042 -17.020 25.190 1.00 45.00 194 ALA A C 1
ATOM 1404 O O . ALA A 1 194 ? -23.279 -16.915 26.145 1.00 45.00 194 ALA A O 1
ATOM 1405 N N . ARG A 1 195 ? -24.950 -17.992 25.100 1.00 42.41 195 ARG A N 1
ATOM 1406 C CA . ARG A 1 195 ? -25.005 -19.166 25.958 1.00 42.41 195 ARG A CA 1
ATOM 1407 C C . ARG A 1 195 ? -23.603 -19.763 25.957 1.00 42.41 195 ARG A C 1
ATOM 1409 O O . ARG A 1 195 ? -23.210 -20.386 24.969 1.00 42.41 195 ARG A O 1
ATOM 1416 N N . ALA A 1 196 ? -22.848 -19.518 27.027 1.00 43.59 196 ALA A N 1
ATOM 1417 C CA . ALA A 1 196 ? -21.571 -20.158 27.259 1.00 43.59 196 ALA A CA 1
ATOM 1418 C C . ALA A 1 196 ? -21.808 -21.652 27.046 1.00 43.59 196 ALA A C 1
ATOM 1420 O O . ALA A 1 196 ? -22.621 -22.265 27.746 1.00 43.59 196 ALA A O 1
ATOM 1421 N N . ARG A 1 197 ? -21.190 -22.234 26.012 1.00 42.12 197 ARG A N 1
ATOM 1422 C CA . ARG A 1 197 ? -21.193 -23.689 25.906 1.00 42.12 197 ARG A CA 1
ATOM 1423 C C . ARG A 1 197 ? -20.482 -24.179 27.166 1.00 42.12 197 ARG A C 1
ATOM 1425 O O . ARG A 1 197 ? -19.364 -23.721 27.414 1.00 42.12 197 ARG A O 1
ATOM 1432 N N . PRO A 1 198 ? -21.099 -25.053 27.975 1.00 38.88 198 PRO A N 1
ATOM 1433 C CA . PRO A 1 198 ? -20.403 -25.614 29.116 1.00 38.88 198 PRO A CA 1
ATOM 1434 C C . PRO A 1 198 ? -19.144 -26.300 28.587 1.00 38.88 198 PRO A C 1
ATOM 1436 O O . PRO A 1 198 ? -19.219 -27.107 27.655 1.00 38.88 198 PRO A O 1
ATOM 1439 N N . ARG A 1 199 ? -17.982 -25.941 29.150 1.00 46.88 199 ARG A N 1
ATOM 1440 C CA . ARG A 1 199 ? -16.751 -26.718 28.979 1.00 46.88 199 ARG A CA 1
ATOM 1441 C C . ARG A 1 199 ? -17.118 -28.161 29.299 1.00 46.88 199 ARG A C 1
ATOM 1443 O O . ARG A 1 199 ? -17.525 -28.435 30.426 1.00 46.88 199 ARG A O 1
ATOM 1450 N N . SER A 1 200 ? -17.034 -29.061 28.318 1.00 42.25 200 SER A N 1
ATOM 1451 C CA . SER A 1 200 ? -17.232 -30.478 28.590 1.00 42.25 200 SER A CA 1
ATOM 1452 C C . SER A 1 200 ? -16.155 -30.891 29.580 1.00 42.25 200 SER A C 1
ATOM 1454 O O . SER A 1 200 ? -14.968 -30.920 29.250 1.00 42.25 200 SER A O 1
ATOM 1456 N N . THR A 1 201 ? -16.568 -31.163 30.809 1.00 42.12 201 THR A N 1
ATOM 1457 C CA . THR A 1 201 ? -15.777 -31.906 31.773 1.00 42.12 201 THR A CA 1
ATOM 1458 C C . THR A 1 201 ? -15.410 -33.221 31.097 1.00 42.12 201 THR A C 1
ATOM 1460 O O . THR A 1 201 ? -16.277 -34.053 30.837 1.00 42.12 201 THR A O 1
ATOM 1463 N N . VAL A 1 202 ? -14.138 -33.380 30.732 1.00 45.78 202 VAL A N 1
ATOM 1464 C CA . VAL A 1 202 ? -13.598 -34.685 30.358 1.00 45.78 202 VAL A CA 1
ATOM 1465 C C . VAL A 1 202 ? -13.685 -35.527 31.623 1.00 45.78 202 VAL A C 1
ATOM 1467 O O . VAL A 1 202 ? -12.950 -35.304 32.581 1.00 45.78 202 VAL A O 1
ATOM 1470 N N . MET A 1 203 ? -14.669 -36.422 31.646 1.00 34.69 203 MET A N 1
ATOM 1471 C CA . MET A 1 203 ? -14.825 -37.444 32.667 1.00 34.69 203 MET A CA 1
ATOM 1472 C C . MET A 1 203 ? -13.617 -38.373 32.549 1.00 34.69 203 MET A C 1
ATOM 1474 O O . MET A 1 203 ? -13.500 -39.148 31.602 1.00 34.69 203 MET A O 1
ATOM 1478 N N . THR A 1 204 ? -12.693 -38.259 33.494 1.00 44.75 204 THR A N 1
ATOM 1479 C CA . THR A 1 204 ? -11.767 -39.336 33.815 1.00 44.75 204 THR A CA 1
ATOM 1480 C C . THR A 1 204 ? -12.595 -40.520 34.305 1.00 44.75 204 THR A C 1
ATOM 1482 O O . THR A 1 204 ? -13.267 -40.436 35.332 1.00 44.75 204 THR A O 1
ATOM 1485 N N . HIS A 1 205 ? -12.557 -41.622 33.564 1.00 36.84 205 HIS A N 1
ATOM 1486 C CA . HIS A 1 205 ? -12.904 -42.934 34.089 1.00 36.84 205 HIS A CA 1
ATOM 1487 C C . HIS A 1 205 ? -11.641 -43.794 34.125 1.00 36.84 205 HIS A C 1
ATOM 1489 O O . HIS A 1 205 ? -10.843 -43.759 33.190 1.00 36.84 205 HIS A O 1
ATOM 1495 N N . ALA A 1 206 ? -11.508 -44.444 35.285 1.00 40.28 206 ALA A N 1
ATOM 1496 C CA . ALA A 1 206 ? -10.548 -45.444 35.745 1.00 40.28 206 ALA A CA 1
ATOM 1497 C C . ALA A 1 206 ? -9.852 -46.291 34.672 1.00 40.28 206 ALA A C 1
ATOM 1499 O O . ALA A 1 206 ? -10.544 -46.763 33.743 1.00 40.28 206 ALA A O 1
#

Nearest PDB structures (foldseek):
  5clq-assembly2_C  TM=2.903E-01  e=6.305E+00  Homo sapiens
  7oh3-assembly1_b  TM=1.619E-01  e=9.543E+00  Saccharomyces cerevisiae S288C

Mean predicted aligned error: 12.22 Å

Sequence (206 aa):
MNVGQNDLRARDLLAASLVLPLLLQPSTGFSPDASNLPDNSGAAWNPVGRDLLSIRYRFPMVTVEADAGADLLSRAYENAAGAFQSYPMHAVNMLFYMGPDSLTSSTCLTDSSCLPLGGQSVWSSVGRLARAGGNVGATQKPIVLAAVGMDARSLFHPTAFGANTAASGLVAMLAAADALANSDILAADLPFQARARPRSTVMTHA

=== Feature glossary ===
The record interleaves many kinds of information about one protein. Here is each kind framed as the question it answers.

Q: What are the backbone torsion angles?
A: φ (phi) and ψ (psi) are the two rotatable backbone dihedrals per residue: φ is the C(i-1)–N–Cα–C torsion, ψ is the N–Cα–C–N(i+1) torsion, both in degrees on (−180°, 180°]. α-helical residues cluster near (−60°, −45°); β-strand residues near (−120°, +130°). A Ramachandran plot is simply a scatter of (φ, ψ) for every residue.

Q: What is the amino-acid chain?
A: This is the polypeptide sequence — one letter per residue, N-terminus first. Length ranges from a few dozen residues for small domains to over a thousand for large multi-domain proteins.

Q: How mobile is each atom in the crystal?
A: For experimental (PDB) structures, the B-factor (temperature factor) quantifies the positional spread of each atom in the crystal — a combination of thermal vibration and static disorder — in units of Å². High B-factors mark flexible loops or poorly resolved regions; low B-factors mark the rigid, well-ordered core.

Q: Are the domains correctly placed relative to each other?
A: Predicted Aligned Error (PAE) is an AlphaFold confidence matrix: entry (i, j) is the expected error in the position of residue j, in ångströms, when the prediction is superimposed on the true structure at residue i. Low PAE within a block of residues means that block is internally rigid and well-predicted; high PAE between two blocks means their relative placement is uncertain even if each block individually is confident.

Q: How confident is the AlphaFold model at each residue?
A: pLDDT is the predicted lDDT-Cα score: AlphaFold's confidence that the local environment of each residue (all inter-atomic distances within 15 Å) is correctly placed. It is a per-residue number between 0 and 100, with higher meaning more reliable.

Q: What family and function is it annotated with?
A: Functional annotations link the protein to curated databases. InterPro entries identify conserved domains and families by matching the sequence against member-database signatures (Pfam, PROSITE, CDD, …). Gene Ontology (GO) terms describe molecular function, biological process, and cellular component in a controlled vocabulary. CATH places the structure in a hierarchical fold classification (Class/Architecture/Topology/Homologous-superfamily). The organism is the source species.

Q: How big and how compact is the whole molecule?
A: Three whole-structure scalars: the radius of gyration (RMS distance of Cα from centroid, in Å), the count of Cα–Cα contacts (pairs closer than 8 Å and separated by more than four residues in sequence — i.e. tertiary, not local, contacts), and the bounding-box dimensions. Together they distinguish compact globular folds from extended fibres or disordered chains.

Q: What known structures does this most resemble?
A: The Foldseek neighbor list gi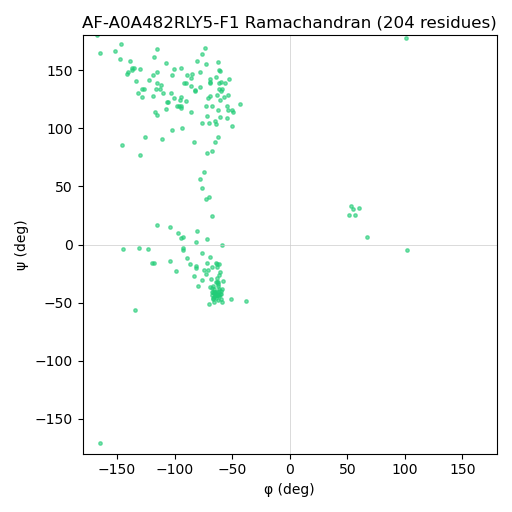ves the closest experimentally determined structures in the PDB, ranked by structural alignment. TM-score near 1 means near-identical fold; near 0.3 means only rough topology match. This is how one finds what a novel AlphaFold prediction most resembles in the solved-structure universe.

Q: Which residues are buried vs exposed?
A: SASA measures how much of the protein is reachable by solvent. It is computed by rolling a water-sized probe over the atomic surface and summing the exposed area (Å²). Per-residue SASA distinguishes core (buried, low SASA) from surface (exposed, high SASA) residues; total SASA is a whole-molecule size measure.

Q: Which residues are in helices, strands, or loops?
A: Eight-state secondary structure (DSSP): H is the canonical α-helix, G the tighter 3₁₀-helix, I the wider π-helix; E/B are β-structure, T and S are turns and bends, and '-' is everything else. DSSP derives these from the pattern of main-chain N–H···O=C hydrogen bonds, not from the sequence.

Q: Where is each backbone atom in 3D?
A: Structure coordinates are given as an mmCIF _atom_site loop: one row per atom with element, residue name, chain id, sequence number, and x/y/z position in Å. Only the four main-chain atoms per residue are included here; side chains are omitted to keep the record compact.

Q: What if only a Cα trace is available?
A: Three-state secondary structure (P-SEA) collapses the eight DSSP classes into helix (a), strand (b), and coil (c). P-SEA assigns these from Cα geometry alone — distances and angles — without requiring backbone oxygens, so it works on any Cα trace.

Q: What do the rendered images show?
A: The six renders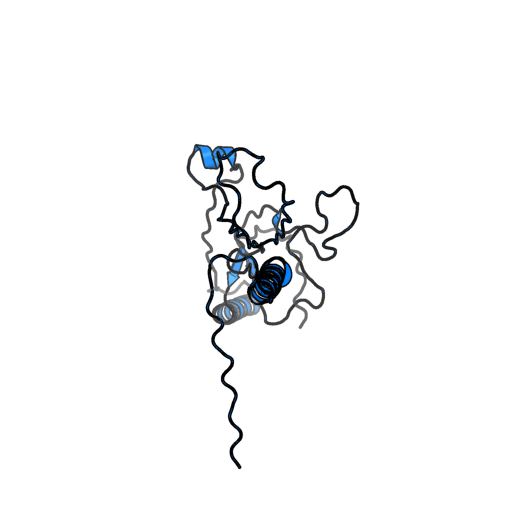 are orthographic views along the three Cartesian axes in both directions. Representation (cartoon, sticks, or surface) and color scheme (sequence-rainbow or by-chain) vary across proteins so the training set covers all the common visualization conventions.

Q: What does the local fold look like, residue by residue?
A: Foldseek's 3Di representation compresses backbone geometry into a per-residue letter drawn from a learned twenty-state alphabet. It captures the tertiary interaction pattern around each residue — which residues are packed against it in space, regardless of where they are in sequence.

Q: What do the diagnostic plots show?
A: The contact map is a binary N×N matrix image: pixel (i, j) is dark where Cα_i and Cα_j are within 8 Å and |i−j|>4. Because the |i−j|>4 filter removes local helical contacts, off-diagonal stripes parallel to the main diagonal indicate parallel β-sheets; stripes perpendicular to it indicate antiparallel β-sheets. The Ramachandran plot scatters every residue's (φ, ψ) pair against the sterically allowed regions. The PAE heatmap renders the predicted-aligned-error matrix.